Protein AF-A0A9P5ND72-F1 (afdb_monomer_lite)

Sequence (331 aa):
MEAIVGDSEEEEEDDGMFEGDVDEDEELWEFQRNCVHLRVDTTSDGADDRWGAFLGRARRMGQREPVNAAIPDECIWEVGCKPGRETLVASRMFLDQQQKVPVMAYPSMPGRIFVQAPTRDVVSHLAESMDDLNSNVILPVPIENLHRIISAPAPDIKPQSWARVRSNVSGCRRYRGDVGLITEHLGELVLLLVPRLPVEFEAGRLIRPPQILVSPTKVQAIRGRTRLSVNNDGSFVYRQRLYSARGFLILKPSHADIVLGDNVLPSQTEFACFVESGLLDAATNASTRASLSRNNLVVGDRVKITGGDFRDLLGHIADILDDEYVMRFLP

Radius of gyration: 27.32 Å; chains: 1; bounding box: 65×57×104 Å

Foldseek 3Di:
DDDDDDDDDDDDDDDDDDDDDDPPVVVVVVVVPDDDPPDDDDDDDDDDPPVVVVVVVVVVVVPPPPPPPPPPQKFKKKWFFAQLCQVVLQVVLVPPPVNPWHKADALQDTRIIIIIHNDLVSVLVSQVVDPGIDSVRIGTDDPVCVCCRVPVDRQDQDAQFKKAWDDPPPPCVLRHRAIFGFHDDPNATKTWGQDFDDDPDDDPDPDNGDRHADAPVVVVVPDDPWDWDADPQCWIATPNFIAHNRRTTIGHDDSSTIHGDPPRAHDPVRLVSCVVVVSHDPVSNVSNVVVNVVPPADFFDWDAACDDPRHGFIFGFNDADPNDTDTDTDD

Organism: Gymnopilus junonius (NCBI:txid109634)

InterPro domains:
  IPR005100 NGN domain [PF03439] (76-148)
  IPR036735 NusG, N-terminal domain superfamily [G3DSA:3.30.70.940] (61-150)
  IPR039659 Transcription elongation factor SPT5 [PTHR11125] (33-323)

Structure (mmCIF, N/CA/C/O backbone):
data_AF-A0A9P5ND72-F1
#
_entry.id   AF-A0A9P5ND72-F1
#
loop_
_atom_site.group_PDB
_atom_site.id
_atom_site.type_symbol
_atom_site.label_atom_id
_atom_site.label_alt_id
_atom_site.label_comp_id
_atom_site.label_asym_id
_atom_site.label_entity_id
_atom_site.label_seq_id
_atom_site.pdbx_PDB_ins_code
_atom_site.Cartn_x
_atom_site.Cartn_y
_atom_site.Cartn_z
_atom_site.occupancy
_atom_site.B_iso_or_equiv
_atom_site.auth_seq_id
_atom_site.auth_comp_id
_atom_site.auth_asym_id
_atom_site.auth_atom_id
_atom_site.pdbx_PDB_model_num
ATOM 1 N N . MET A 1 1 ? -44.907 16.178 -60.301 1.00 40.47 1 MET A N 1
ATOM 2 C CA . MET A 1 1 ? -44.042 14.987 -60.205 1.00 40.47 1 MET A CA 1
ATOM 3 C C . MET A 1 1 ? -43.121 15.252 -59.035 1.00 40.47 1 MET A C 1
ATOM 5 O O . MET A 1 1 ? -42.189 16.025 -59.182 1.00 40.47 1 MET A O 1
ATOM 9 N N . GLU A 1 2 ? -43.655 15.110 -57.829 1.00 37.34 2 GLU A N 1
ATOM 10 C CA . GLU A 1 2 ? -43.743 13.860 -57.048 1.00 37.34 2 GLU A CA 1
ATOM 11 C C . GLU A 1 2 ? -42.389 13.463 -56.456 1.00 37.34 2 GLU A C 1
ATOM 13 O O . GLU A 1 2 ? -41.379 13.385 -57.148 1.00 37.34 2 GLU A O 1
ATOM 18 N N . ALA A 1 3 ? -42.433 13.328 -55.133 1.00 42.28 3 ALA A N 1
ATOM 19 C CA . ALA A 1 3 ? -41.351 13.110 -54.194 1.00 42.28 3 ALA A CA 1
ATOM 20 C C . ALA A 1 3 ? -40.727 11.716 -54.319 1.00 42.28 3 ALA A C 1
ATOM 22 O O . ALA A 1 3 ? -41.366 10.820 -54.853 1.00 42.28 3 ALA A O 1
ATOM 23 N N . ILE A 1 4 ? -39.551 11.532 -53.711 1.00 46.47 4 ILE A N 1
ATOM 24 C CA . ILE A 1 4 ? -39.251 10.383 -52.843 1.00 46.47 4 ILE A CA 1
ATOM 25 C C . ILE A 1 4 ? -38.298 10.880 -51.747 1.00 46.47 4 ILE A C 1
ATOM 27 O O . ILE A 1 4 ? -37.249 11.464 -52.017 1.00 46.47 4 ILE A O 1
ATOM 31 N N . VAL A 1 5 ? -38.754 10.685 -50.514 1.00 44.94 5 VAL A N 1
ATOM 32 C CA . VAL A 1 5 ? -38.065 10.863 -49.237 1.00 44.94 5 VAL A CA 1
ATOM 33 C C . VAL A 1 5 ? -37.301 9.566 -48.968 1.00 44.94 5 VAL A C 1
ATOM 35 O O . VAL A 1 5 ? -37.861 8.490 -49.159 1.00 44.94 5 VAL A O 1
ATOM 38 N N . GLY A 1 6 ? -36.027 9.661 -48.590 1.00 46.00 6 GLY A N 1
ATOM 39 C CA . GLY A 1 6 ? -35.233 8.512 -48.155 1.00 46.00 6 GLY A CA 1
ATOM 40 C C . GLY A 1 6 ? -35.206 8.450 -46.636 1.00 46.00 6 GLY A C 1
ATOM 41 O O . GLY A 1 6 ? -34.401 9.151 -46.028 1.00 46.00 6 GLY A O 1
ATOM 42 N N . ASP A 1 7 ? -36.107 7.644 -46.075 1.00 48.81 7 ASP A N 1
ATOM 43 C CA . ASP A 1 7 ? -36.040 7.108 -44.714 1.00 48.81 7 ASP A CA 1
ATOM 44 C C . ASP A 1 7 ? -34.777 6.252 -44.561 1.00 48.81 7 ASP A C 1
ATOM 46 O O . ASP A 1 7 ? -34.476 5.414 -45.414 1.00 48.81 7 ASP A O 1
ATOM 50 N N . SER A 1 8 ? -34.060 6.430 -43.457 1.00 53.34 8 SER A N 1
ATOM 51 C CA . SER A 1 8 ? -33.120 5.427 -42.959 1.00 53.34 8 SER A CA 1
ATOM 52 C C . SER A 1 8 ? -33.281 5.335 -41.447 1.00 53.34 8 SER A C 1
ATOM 54 O O . SER A 1 8 ? -32.691 6.106 -40.693 1.00 53.34 8 SER A O 1
ATOM 56 N N . GLU A 1 9 ? -34.204 4.435 -41.129 1.00 55.75 9 GLU A N 1
ATOM 57 C CA . GLU A 1 9 ? -34.531 3.688 -39.916 1.00 55.75 9 GLU A CA 1
ATOM 58 C C . GLU A 1 9 ? -33.562 3.822 -38.727 1.00 55.75 9 GLU A C 1
ATOM 60 O O . GLU A 1 9 ? -32.369 3.524 -38.800 1.00 55.75 9 GLU A O 1
ATOM 65 N N . GLU A 1 10 ? -34.153 4.264 -37.615 1.00 48.91 10 GLU A N 1
ATOM 66 C CA . GLU A 1 10 ? -33.676 4.130 -36.243 1.00 48.91 10 GLU A CA 1
ATOM 67 C C . GLU A 1 10 ? -33.772 2.652 -35.828 1.00 48.91 10 GLU A C 1
ATOM 69 O O . GLU A 1 10 ? -34.861 2.081 -35.806 1.00 48.91 10 GLU A O 1
ATOM 74 N N . GLU A 1 11 ? -32.641 2.027 -35.494 1.00 52.31 11 GLU A N 1
ATOM 75 C CA . GLU A 1 11 ? -32.618 0.732 -34.807 1.00 52.31 11 GLU A CA 1
ATOM 76 C C . GLU A 1 11 ? -32.555 0.983 -33.293 1.00 52.31 11 GLU A C 1
ATOM 78 O O . GLU A 1 11 ? -31.501 1.285 -32.727 1.00 52.31 11 GLU A O 1
ATOM 83 N N . GLU A 1 12 ? -33.719 0.902 -32.647 1.00 45.84 12 GLU A N 1
ATOM 84 C CA . GLU A 1 12 ? -33.852 0.675 -31.209 1.00 45.84 12 GLU A CA 1
ATOM 85 C C . GLU A 1 12 ? -33.520 -0.801 -30.923 1.00 45.84 12 GLU A C 1
ATOM 87 O O . GLU A 1 12 ? -34.282 -1.694 -31.294 1.00 45.84 12 GLU A O 1
ATOM 92 N N . GLU A 1 13 ? -32.385 -1.074 -30.271 1.00 46.06 13 GLU A N 1
ATOM 93 C CA . GLU A 1 13 ? -32.132 -2.382 -29.653 1.00 46.06 13 GLU A CA 1
ATOM 94 C C . GLU A 1 13 ? -32.510 -2.338 -28.169 1.00 46.06 13 GLU A C 1
ATOM 96 O O . GLU A 1 13 ? -31.827 -1.757 -27.322 1.00 46.06 13 GLU A O 1
ATOM 101 N N . ASP A 1 14 ? -33.658 -2.962 -27.943 1.00 40.31 14 ASP A N 1
ATOM 102 C CA . ASP A 1 14 ? -34.389 -3.241 -26.718 1.00 40.31 14 ASP A CA 1
ATOM 103 C C . ASP A 1 14 ? -33.752 -4.394 -25.909 1.00 40.31 14 ASP A C 1
ATOM 105 O O . ASP A 1 14 ? -33.398 -5.447 -26.441 1.00 40.31 14 ASP A O 1
ATOM 109 N N . ASP A 1 15 ? -33.616 -4.157 -24.606 1.00 42.78 15 ASP A N 1
ATOM 110 C CA . ASP A 1 15 ? -33.777 -5.070 -23.472 1.00 42.78 15 ASP A CA 1
ATOM 111 C C . ASP A 1 15 ? -33.173 -6.489 -23.499 1.00 42.78 15 ASP A C 1
ATOM 113 O O . ASP A 1 15 ? -33.819 -7.502 -23.771 1.00 42.78 15 ASP A O 1
ATOM 117 N N . GLY A 1 16 ? -31.952 -6.585 -22.961 1.00 38.09 16 GLY A N 1
ATOM 118 C CA . GLY A 1 16 ? -31.461 -7.785 -22.285 1.00 38.09 16 GLY A CA 1
ATOM 119 C C . GLY A 1 16 ? -31.477 -7.596 -20.769 1.00 38.09 16 GLY A C 1
ATOM 120 O O . GLY A 1 16 ? -30.486 -7.132 -20.204 1.00 38.09 16 GLY A O 1
ATOM 121 N N . MET A 1 17 ? -32.583 -7.963 -20.111 1.00 45.28 17 MET A N 1
ATOM 122 C CA . MET A 1 17 ? -32.648 -8.132 -18.655 1.00 45.28 17 MET A CA 1
ATOM 123 C C . MET A 1 17 ? -31.498 -9.035 -18.188 1.00 45.28 17 MET A C 1
ATOM 125 O O . MET A 1 17 ? -31.496 -10.234 -18.464 1.00 45.28 17 MET A O 1
ATOM 129 N N . PHE A 1 18 ? -30.522 -8.469 -17.478 1.00 36.06 18 PHE A N 1
ATOM 130 C CA . PHE A 1 18 ? -29.538 -9.267 -16.758 1.00 36.06 18 PHE A CA 1
ATOM 131 C C . PHE A 1 18 ? -30.168 -9.662 -15.424 1.00 36.06 18 PHE A C 1
ATOM 133 O O . PHE A 1 18 ? -30.377 -8.823 -14.544 1.00 36.06 18 PHE A O 1
ATOM 140 N N . GLU A 1 19 ? -30.556 -10.931 -15.339 1.00 41.56 19 GLU A N 1
ATOM 141 C CA . GLU A 1 19 ? -31.002 -11.581 -14.113 1.00 41.56 19 GLU A CA 1
ATOM 142 C C . GLU A 1 19 ? -29.962 -11.363 -13.010 1.00 41.56 19 GLU A C 1
ATOM 144 O O . GLU A 1 19 ? -28.756 -11.408 -13.253 1.00 41.56 19 GLU A O 1
ATOM 149 N N . GLY A 1 20 ? -30.459 -11.048 -11.814 1.00 38.50 20 GLY A N 1
ATOM 150 C CA . GLY A 1 20 ? -29.647 -10.676 -10.669 1.00 38.50 20 GLY A CA 1
ATOM 151 C C . GLY A 1 20 ? -28.637 -11.758 -10.315 1.00 38.50 20 GLY A C 1
ATOM 152 O O . GLY A 1 20 ? -29.011 -12.893 -10.016 1.00 38.50 20 GLY A O 1
ATOM 153 N N . ASP A 1 21 ? -27.367 -11.363 -10.296 1.00 38.94 21 ASP A N 1
ATOM 154 C CA . ASP A 1 21 ? -26.348 -12.073 -9.542 1.00 38.94 21 ASP A CA 1
ATOM 155 C C . ASP A 1 21 ? -26.797 -12.064 -8.076 1.00 38.94 21 ASP A C 1
ATOM 157 O O . ASP A 1 21 ? -26.849 -11.026 -7.416 1.00 38.94 21 ASP A O 1
ATOM 161 N N . VAL A 1 22 ? -27.220 -13.235 -7.614 1.00 42.78 22 VAL A N 1
ATOM 162 C CA . VAL A 1 22 ? -27.463 -13.533 -6.209 1.00 42.78 22 VAL A CA 1
ATOM 163 C C . VAL A 1 22 ? -26.131 -13.337 -5.492 1.00 42.78 22 VAL A C 1
ATOM 165 O O . VAL A 1 22 ? -25.153 -14.014 -5.806 1.00 42.78 22 VAL A O 1
ATOM 168 N N . ASP A 1 23 ? -26.086 -12.380 -4.568 1.00 39.44 23 ASP A N 1
ATOM 169 C CA . ASP A 1 23 ? -24.925 -12.112 -3.729 1.00 39.44 23 ASP A CA 1
ATOM 170 C C . ASP A 1 23 ? -24.579 -13.376 -2.914 1.00 39.44 23 ASP A C 1
ATOM 172 O O . ASP A 1 23 ? -25.164 -13.646 -1.866 1.00 39.44 23 ASP A O 1
ATOM 176 N N . GLU A 1 24 ? -23.580 -14.145 -3.362 1.00 44.50 24 GLU A N 1
ATOM 177 C CA . GLU A 1 24 ? -22.986 -15.269 -2.608 1.00 44.50 24 GLU A CA 1
ATOM 178 C C . GLU A 1 24 ? -22.364 -14.818 -1.260 1.00 44.50 24 GLU A C 1
ATOM 180 O O . GLU A 1 24 ? -21.966 -15.639 -0.434 1.00 44.50 24 GLU A O 1
ATOM 185 N N . ASP A 1 25 ? -22.330 -13.507 -0.995 1.00 43.75 25 ASP A N 1
ATOM 186 C CA . ASP A 1 25 ? -21.922 -12.911 0.278 1.00 43.75 25 ASP A CA 1
ATOM 187 C C . ASP A 1 25 ? -23.008 -13.013 1.375 1.00 43.75 25 ASP A C 1
ATOM 189 O O . ASP A 1 25 ? -22.709 -12.760 2.547 1.00 43.75 25 ASP A O 1
ATOM 193 N N . GLU A 1 26 ? -24.252 -13.397 1.050 1.00 40.81 26 GLU A N 1
ATOM 194 C CA . GLU A 1 26 ? -25.332 -13.547 2.041 1.00 40.81 26 GLU A CA 1
ATOM 195 C C . GLU A 1 26 ? -25.266 -14.893 2.801 1.00 40.81 26 GLU A C 1
ATOM 197 O O . GLU A 1 26 ? -25.606 -14.957 3.987 1.00 40.81 26 GLU A O 1
ATOM 202 N N . GLU A 1 27 ? -24.704 -15.951 2.199 1.00 40.94 27 GLU A N 1
ATOM 203 C CA . GLU A 1 27 ? -24.588 -17.281 2.832 1.00 40.94 27 GLU A CA 1
ATOM 204 C C . GLU A 1 27 ? -23.502 -17.360 3.927 1.00 40.94 27 GLU A C 1
ATOM 206 O O . GLU A 1 27 ? -23.557 -18.217 4.815 1.00 40.94 27 GLU A O 1
ATOM 211 N N . LEU A 1 28 ? -22.540 -16.430 3.948 1.00 40.53 28 LEU A N 1
ATOM 212 C CA . LEU A 1 28 ? -21.508 -16.356 4.996 1.00 40.53 28 LEU A CA 1
ATOM 213 C C . LEU A 1 28 ? -22.046 -15.861 6.352 1.00 40.53 28 LEU A C 1
ATOM 215 O O . LEU A 1 28 ? -21.403 -16.081 7.384 1.00 40.53 28 LEU A O 1
ATOM 219 N N . TRP A 1 29 ? -23.231 -15.243 6.382 1.00 39.22 29 TRP A N 1
ATOM 220 C CA . TRP A 1 29 ? -23.843 -14.719 7.609 1.00 39.22 29 TRP A CA 1
ATOM 221 C C . TRP A 1 29 ? -24.715 -15.742 8.350 1.00 39.22 29 TRP A C 1
ATOM 223 O O . TRP A 1 29 ? -24.937 -15.597 9.554 1.00 39.22 29 TRP A O 1
ATOM 233 N N . GLU A 1 30 ? -25.172 -16.817 7.699 1.00 36.38 30 GLU A N 1
ATOM 234 C CA . GLU A 1 30 ? -25.996 -17.836 8.370 1.00 36.38 30 GLU A CA 1
ATOM 235 C C . GLU A 1 30 ? -25.170 -18.829 9.203 1.00 36.38 30 GLU A C 1
ATOM 237 O O . GLU A 1 30 ? -25.647 -19.338 10.225 1.00 36.38 30 GLU A O 1
ATOM 242 N N . PHE A 1 31 ? -23.888 -19.024 8.875 1.00 35.62 31 PHE A N 1
ATOM 243 C CA . PHE A 1 31 ? -22.989 -19.888 9.654 1.00 35.62 31 PHE A CA 1
ATOM 244 C C . PHE A 1 31 ? -22.603 -19.292 11.028 1.00 35.62 31 PHE A C 1
ATOM 246 O O . PHE A 1 31 ? -22.082 -19.999 11.892 1.00 35.62 31 PHE A O 1
ATOM 253 N N . GLN A 1 32 ? -22.914 -18.011 11.279 1.00 40.91 32 GLN A N 1
ATOM 254 C CA . GLN A 1 32 ? -22.678 -17.320 12.556 1.00 40.91 32 GLN A CA 1
ATOM 255 C C . GLN A 1 32 ? -23.647 -17.713 13.686 1.00 40.91 32 GLN A C 1
ATOM 257 O O . GLN A 1 32 ? -23.390 -17.375 14.842 1.00 40.91 32 GLN A O 1
ATOM 262 N N . ARG A 1 33 ? -24.752 -18.425 13.417 1.00 37.12 33 ARG A N 1
ATOM 263 C CA . ARG A 1 33 ? -25.777 -18.685 14.450 1.00 37.12 33 ARG A CA 1
ATOM 264 C C . ARG A 1 33 ? -25.543 -19.920 15.321 1.00 37.12 33 ARG A C 1
ATOM 266 O O . ARG A 1 33 ? -26.181 -20.025 16.363 1.00 37.12 33 ARG A O 1
ATOM 273 N N . ASN A 1 34 ? -24.618 -20.814 14.966 1.00 33.22 34 ASN A N 1
ATOM 274 C CA . ASN A 1 34 ? -24.500 -22.124 15.620 1.00 33.22 34 ASN A CA 1
ATOM 275 C C . ASN A 1 34 ? -23.072 -22.487 16.061 1.00 33.22 34 ASN A C 1
ATOM 277 O O . ASN A 1 34 ? -22.607 -23.581 15.761 1.00 33.22 34 ASN A O 1
ATOM 281 N N . CYS A 1 35 ? -22.388 -21.631 16.832 1.00 29.61 35 CYS A N 1
ATOM 282 C CA . CYS A 1 35 ? -21.174 -22.050 17.547 1.00 29.61 35 CYS A CA 1
ATOM 283 C C . CYS A 1 35 ? -21.111 -21.575 19.012 1.00 29.61 35 CYS A C 1
ATOM 285 O O . CYS A 1 35 ? -20.612 -20.507 19.344 1.00 29.61 35 CYS A O 1
ATOM 287 N N . VAL A 1 36 ? -21.542 -22.504 19.871 1.00 30.20 36 VAL A N 1
ATOM 288 C CA . VAL A 1 36 ? -20.997 -22.834 21.199 1.00 30.20 36 VAL A CA 1
ATOM 289 C C . VAL A 1 36 ? -21.320 -21.901 22.379 1.00 30.20 36 VAL A C 1
ATOM 291 O O . VAL A 1 36 ? -20.520 -21.092 22.845 1.00 30.20 36 VAL A O 1
ATOM 294 N N . HIS A 1 37 ? -22.454 -22.205 23.019 1.00 30.05 37 HIS A N 1
ATOM 295 C CA . HIS A 1 37 ? -22.554 -22.197 24.479 1.00 30.05 37 HIS A CA 1
ATOM 296 C C . HIS A 1 37 ? -21.507 -23.151 25.076 1.00 30.05 37 HIS A C 1
ATOM 298 O O . HIS A 1 37 ? -21.712 -24.364 25.130 1.00 30.05 37 HIS A O 1
ATOM 304 N N . LEU A 1 38 ? -20.394 -22.609 25.565 1.00 29.61 38 LEU A N 1
ATOM 305 C CA . LEU A 1 38 ? -19.440 -23.359 26.380 1.00 29.61 38 LEU A CA 1
ATOM 306 C C . LEU A 1 38 ? -19.999 -23.476 27.806 1.00 29.61 38 LEU A C 1
ATOM 308 O O . LEU A 1 38 ? -19.753 -22.636 28.672 1.00 29.61 38 LEU A O 1
ATOM 312 N N . ARG A 1 39 ? -20.792 -24.526 28.050 1.00 32.59 39 ARG A N 1
ATOM 313 C CA . ARG A 1 39 ? -21.023 -25.032 29.407 1.00 32.59 39 ARG A CA 1
ATOM 314 C C . ARG A 1 39 ? -19.768 -25.781 29.840 1.00 32.59 39 ARG A C 1
ATOM 316 O O . ARG A 1 39 ? -19.417 -26.805 29.267 1.00 32.59 39 ARG A O 1
ATOM 323 N N . VAL A 1 40 ? -19.082 -25.232 30.836 1.00 33.69 40 VAL A N 1
ATOM 324 C CA . VAL A 1 40 ? -17.969 -25.900 31.510 1.00 33.69 40 VAL A CA 1
ATOM 325 C C . VAL A 1 40 ? -18.565 -26.850 32.544 1.00 33.69 40 VAL A C 1
ATOM 327 O O . VAL A 1 40 ? -18.914 -26.421 33.643 1.00 33.69 40 VAL A O 1
ATOM 330 N N . ASP A 1 41 ? -18.689 -28.126 32.188 1.00 35.56 41 ASP A N 1
ATOM 331 C CA . ASP A 1 41 ? -18.942 -29.189 33.159 1.00 35.56 41 ASP A CA 1
ATOM 332 C C . ASP A 1 41 ? -17.618 -29.564 33.834 1.00 35.56 41 ASP A C 1
ATOM 334 O O . ASP A 1 41 ? -16.686 -30.082 33.220 1.00 35.56 41 ASP A O 1
ATOM 338 N N . THR A 1 42 ? -17.515 -29.252 35.124 1.00 40.47 42 THR A N 1
ATOM 339 C CA . THR A 1 42 ? -16.388 -29.642 35.969 1.00 40.47 42 THR A CA 1
ATOM 340 C C . THR A 1 42 ? -16.614 -31.046 36.515 1.00 40.47 42 THR A C 1
ATOM 342 O O . THR A 1 42 ? -17.273 -31.210 37.541 1.00 40.47 42 THR A O 1
ATOM 345 N N . THR A 1 43 ? -16.028 -32.058 35.881 1.00 37.75 43 THR A N 1
ATOM 346 C CA . THR A 1 43 ? -15.741 -33.330 36.554 1.00 37.75 43 THR A CA 1
ATOM 347 C C . THR A 1 43 ? -14.348 -33.242 37.158 1.00 37.75 43 THR A C 1
ATOM 349 O O . THR A 1 43 ? -13.340 -33.234 36.454 1.00 37.75 43 THR A O 1
ATOM 352 N N . SER A 1 44 ? -14.311 -33.091 38.478 1.00 49.66 44 SER A N 1
ATOM 353 C CA . SER A 1 44 ? -13.103 -33.152 39.287 1.00 49.66 44 SER A CA 1
ATOM 354 C C . SER A 1 44 ? -12.574 -34.581 39.331 1.00 49.66 44 SER A C 1
ATOM 356 O O . SER A 1 44 ? -13.286 -35.458 39.809 1.00 49.66 44 SER A O 1
ATOM 358 N N . ASP A 1 45 ? -11.317 -34.779 38.951 1.00 41.47 45 ASP A N 1
ATOM 359 C CA . ASP A 1 45 ? -10.502 -35.828 39.553 1.00 41.47 45 ASP A CA 1
ATOM 360 C C . ASP A 1 45 ? -9.099 -35.283 39.815 1.00 41.47 45 ASP A C 1
ATOM 362 O O . ASP A 1 45 ? -8.514 -34.560 39.007 1.00 41.47 45 ASP A O 1
ATOM 366 N N . GLY A 1 46 ? -8.646 -35.510 41.043 1.00 54.62 46 GLY A N 1
ATOM 367 C CA . GLY A 1 46 ? -7.601 -34.736 41.689 1.00 54.62 46 GLY A CA 1
ATOM 368 C C . GLY A 1 46 ? -6.210 -34.915 41.091 1.00 54.62 46 GLY A C 1
ATOM 369 O O . GLY A 1 46 ? -5.708 -36.027 40.987 1.00 54.62 46 GLY A O 1
ATOM 370 N N . ALA A 1 47 ? -5.551 -33.791 40.816 1.00 48.88 47 ALA A N 1
ATOM 371 C CA . ALA A 1 47 ? -4.143 -33.549 41.124 1.00 48.88 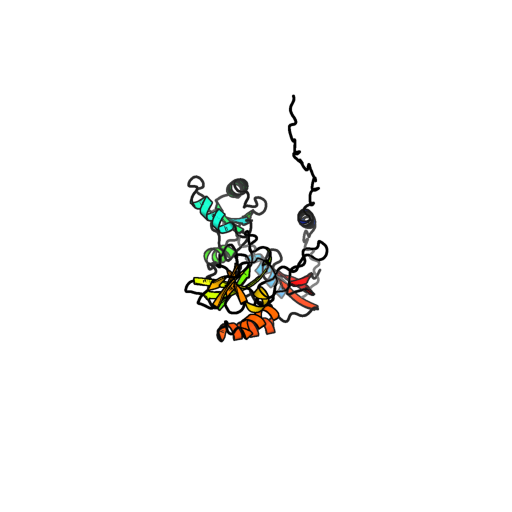47 ALA A CA 1
ATOM 372 C C . ALA A 1 47 ? -3.804 -32.071 40.851 1.00 48.88 47 ALA A C 1
ATOM 374 O O . ALA A 1 47 ? -4.285 -31.478 39.891 1.00 48.88 47 ALA A O 1
ATOM 375 N N . ASP A 1 48 ? -2.945 -31.515 41.705 1.00 51.84 48 ASP A N 1
ATOM 376 C CA . ASP A 1 48 ? -2.393 -30.155 41.721 1.00 51.84 48 ASP A CA 1
ATOM 377 C C . ASP A 1 48 ? -3.289 -28.990 42.195 1.00 51.84 48 ASP A C 1
ATOM 379 O O . ASP A 1 48 ? -3.859 -28.214 41.422 1.00 51.84 48 ASP A O 1
ATOM 383 N N . ASP A 1 49 ? -3.191 -28.711 43.503 1.00 61.44 49 ASP A N 1
ATOM 384 C CA . ASP A 1 49 ? -3.522 -27.431 44.164 1.00 61.44 49 ASP A CA 1
ATOM 385 C C . ASP A 1 49 ? -2.920 -26.187 43.474 1.00 61.44 49 ASP A C 1
ATOM 387 O O . ASP A 1 49 ? -3.333 -25.048 43.711 1.00 61.44 49 ASP A O 1
ATOM 391 N N . ARG A 1 50 ? -1.956 -26.375 42.568 1.00 57.56 50 ARG A N 1
ATOM 392 C CA . ARG A 1 50 ? -1.365 -25.317 41.746 1.00 57.56 50 ARG A CA 1
ATOM 393 C C . ARG A 1 50 ? -2.357 -24.752 40.727 1.00 57.56 50 ARG A C 1
ATOM 395 O O . ARG A 1 50 ? -2.369 -23.537 40.510 1.00 57.56 50 ARG A O 1
ATOM 402 N N . TRP A 1 51 ? -3.217 -25.602 40.163 1.00 56.84 51 TRP A N 1
ATOM 403 C CA . TRP A 1 51 ? -4.297 -25.189 39.266 1.00 56.84 51 TRP A CA 1
ATOM 404 C C . TRP A 1 51 ? -5.433 -24.514 40.027 1.00 56.84 51 TRP A C 1
ATOM 406 O O . TRP A 1 51 ? -5.920 -23.475 39.584 1.00 56.84 51 TRP A O 1
ATOM 416 N N . GLY A 1 52 ? -5.770 -25.004 41.223 1.00 64.69 52 GLY A N 1
ATOM 417 C CA . GLY A 1 52 ? -6.700 -24.326 42.132 1.00 64.69 52 GLY A CA 1
ATOM 418 C C . GLY A 1 52 ? -6.218 -22.922 42.518 1.00 64.69 52 GLY A C 1
ATOM 419 O O . GLY A 1 52 ? -6.983 -21.959 42.467 1.00 64.69 52 GLY A O 1
ATOM 420 N N . ALA A 1 53 ? -4.923 -22.760 42.806 1.00 69.31 53 ALA A N 1
ATOM 421 C CA . ALA A 1 53 ? -4.321 -21.460 43.104 1.00 69.31 53 ALA A CA 1
ATOM 422 C C . ALA A 1 53 ? -4.227 -20.535 41.875 1.00 69.31 53 ALA A C 1
ATOM 424 O O . ALA A 1 53 ? -4.356 -19.313 42.004 1.00 69.31 53 ALA A O 1
ATOM 425 N N . PHE A 1 54 ? -4.004 -21.088 40.679 1.00 64.94 54 PHE A N 1
ATOM 426 C CA . PHE A 1 54 ? -4.026 -20.340 39.419 1.00 64.94 54 PHE A CA 1
ATOM 427 C C . PHE A 1 54 ? -5.440 -19.852 39.080 1.00 64.94 54 PHE A C 1
ATOM 429 O O . PHE A 1 54 ? -5.636 -18.652 38.896 1.00 64.94 54 PHE A O 1
ATOM 436 N N . LEU A 1 55 ? -6.440 -20.737 39.118 1.00 63.81 55 LEU A N 1
ATOM 437 C CA . LEU A 1 55 ? -7.851 -20.395 38.916 1.00 63.81 55 LEU A CA 1
ATOM 438 C C . LEU A 1 55 ? -8.373 -19.463 40.016 1.00 63.81 55 LEU A C 1
ATOM 440 O O . LEU A 1 55 ? -9.151 -18.559 39.737 1.00 63.81 55 LEU A O 1
ATOM 444 N N . GLY A 1 56 ? -7.893 -19.605 41.252 1.00 68.00 56 GLY A N 1
ATOM 445 C CA . GLY A 1 56 ? -8.194 -18.694 42.356 1.00 68.00 56 GLY A CA 1
ATOM 446 C C . GLY A 1 56 ? -7.559 -17.306 42.203 1.00 68.00 56 GLY A C 1
ATOM 447 O O . GLY A 1 56 ? -8.111 -16.323 42.697 1.00 68.00 56 GLY A O 1
ATOM 448 N N . ARG A 1 57 ? -6.416 -17.185 41.513 1.00 65.19 57 ARG A N 1
ATOM 449 C CA . ARG A 1 57 ? -5.852 -15.886 41.100 1.00 65.19 57 ARG A CA 1
ATOM 450 C C . ARG A 1 57 ? -6.614 -15.296 39.919 1.00 65.19 57 ARG A C 1
ATOM 452 O O . ARG A 1 57 ? -6.929 -14.114 39.959 1.00 65.19 57 ARG A O 1
ATOM 459 N N . ALA A 1 58 ? -6.970 -16.110 38.927 1.00 51.62 58 ALA A N 1
ATOM 460 C CA . ALA A 1 58 ? -7.775 -15.684 37.785 1.00 51.62 58 ALA A CA 1
ATOM 461 C C . ALA A 1 58 ? -9.178 -15.219 38.217 1.00 51.62 58 ALA A C 1
ATOM 463 O O . ALA A 1 58 ? -9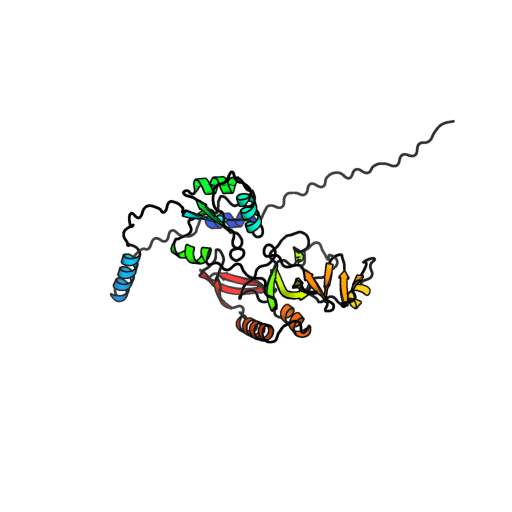.627 -14.162 37.789 1.00 51.62 58 ALA A O 1
ATOM 464 N N . ARG A 1 59 ? -9.829 -15.928 39.151 1.00 58.22 59 ARG A N 1
ATOM 465 C CA . ARG A 1 59 ? -11.102 -15.503 39.756 1.00 58.22 59 ARG A CA 1
ATOM 466 C C . ARG A 1 59 ? -10.961 -14.223 40.565 1.00 58.22 59 ARG A C 1
ATOM 468 O O . ARG A 1 59 ? -11.815 -13.371 40.432 1.00 58.22 59 ARG A O 1
ATOM 475 N N . ARG A 1 60 ? -9.885 -14.033 41.337 1.00 55.16 60 ARG A N 1
ATOM 476 C CA . ARG A 1 60 ? -9.643 -12.761 42.051 1.00 55.16 60 ARG A CA 1
ATOM 477 C C . ARG A 1 60 ? -9.326 -11.589 41.118 1.00 55.16 60 ARG A C 1
ATOM 479 O O . ARG A 1 60 ? -9.635 -10.455 41.455 1.00 55.16 60 ARG A O 1
ATOM 486 N N . MET A 1 61 ? -8.741 -11.855 39.951 1.00 53.47 61 MET A N 1
ATOM 487 C CA . MET A 1 61 ? -8.529 -10.850 38.901 1.00 53.47 61 MET A CA 1
ATOM 488 C C . MET A 1 61 ? -9.831 -10.527 38.148 1.00 53.47 61 MET A C 1
ATOM 490 O O . MET A 1 61 ? -10.046 -9.372 37.803 1.00 53.47 61 MET A O 1
ATOM 494 N N . GLY A 1 62 ? -10.706 -11.520 37.939 1.00 43.06 62 GLY A N 1
ATOM 495 C CA . GLY A 1 62 ? -12.029 -11.356 37.317 1.00 43.06 62 GLY A CA 1
ATOM 496 C C . GLY A 1 62 ? -13.145 -10.909 38.273 1.00 43.06 62 GLY A C 1
ATOM 497 O O . GLY A 1 62 ? -14.174 -10.429 37.821 1.00 43.06 62 GLY A O 1
ATOM 498 N N . GLN A 1 63 ? -12.935 -11.038 39.585 1.00 41.91 63 GLN A N 1
ATOM 499 C CA . GLN A 1 63 ? -13.772 -10.519 40.672 1.00 41.91 63 GLN A CA 1
ATOM 500 C C . GLN A 1 63 ? -13.077 -9.348 41.374 1.00 41.91 63 GLN A C 1
ATOM 502 O O . GLN A 1 63 ? -13.148 -9.210 42.596 1.00 41.91 63 GLN A O 1
ATOM 507 N N . ARG A 1 64 ? -12.411 -8.466 40.616 1.00 42.16 64 ARG A N 1
ATOM 508 C CA . ARG A 1 64 ? -12.438 -7.072 41.056 1.00 42.16 64 ARG A CA 1
ATOM 509 C C . ARG A 1 64 ? -13.916 -6.727 41.131 1.00 42.16 64 ARG A C 1
ATOM 511 O O . ARG A 1 64 ? -14.608 -6.826 40.120 1.00 42.16 64 ARG A O 1
ATOM 518 N N . GLU A 1 65 ? -14.392 -6.445 42.343 1.00 36.78 65 GLU A N 1
ATOM 519 C CA . GLU A 1 65 ? -15.704 -5.844 42.550 1.00 36.78 65 GLU A CA 1
ATOM 520 C C . GLU A 1 65 ? -15.897 -4.792 41.456 1.00 36.78 65 GLU A C 1
ATOM 522 O O . GLU A 1 65 ? -14.921 -4.089 41.150 1.00 36.78 65 GLU A O 1
ATOM 527 N N . PRO A 1 66 ? -17.083 -4.698 40.826 1.00 39.22 66 PRO A N 1
ATOM 528 C CA . PRO A 1 66 ? -17.366 -3.543 40.006 1.00 39.22 66 PRO A CA 1
ATOM 529 C C . PRO A 1 66 ? -17.159 -2.368 40.947 1.00 39.22 66 PRO A C 1
ATOM 531 O O . PRO A 1 66 ? -17.953 -2.126 41.856 1.00 39.22 66 PRO A O 1
ATOM 534 N N . VAL A 1 67 ? -16.026 -1.683 40.794 1.00 39.19 67 VAL A N 1
ATOM 535 C CA . VAL A 1 67 ? -15.887 -0.359 41.350 1.00 39.19 67 VAL A CA 1
ATOM 536 C C . VAL A 1 67 ? -17.112 0.316 40.769 1.00 39.19 67 VAL A C 1
ATOM 538 O O . VAL A 1 67 ? -17.264 0.359 39.547 1.00 39.19 67 VAL A O 1
ATOM 541 N N . ASN A 1 68 ? -18.017 0.760 41.637 1.00 39.22 68 ASN A N 1
ATOM 542 C CA . ASN A 1 68 ? -18.990 1.795 41.325 1.00 39.22 68 ASN A CA 1
ATOM 543 C C . ASN A 1 68 ? -18.203 3.071 40.967 1.00 39.22 68 ASN A C 1
ATOM 545 O O . ASN A 1 68 ? -18.282 4.094 41.637 1.00 39.22 68 ASN A O 1
ATOM 549 N N . ALA A 1 69 ? -17.353 2.971 39.951 1.00 37.91 69 ALA A N 1
ATOM 550 C CA . ALA A 1 69 ? -16.784 4.047 39.205 1.00 37.91 69 ALA A CA 1
ATOM 551 C C . ALA A 1 69 ? -17.911 4.376 38.251 1.00 37.91 69 ALA A C 1
ATOM 553 O O . ALA A 1 69 ? -18.290 3.549 37.419 1.00 37.91 69 ALA A O 1
ATOM 554 N N . ALA A 1 70 ? -18.506 5.541 38.474 1.00 38.50 70 ALA A N 1
ATOM 555 C CA . ALA A 1 70 ? -19.336 6.204 37.495 1.00 38.50 70 ALA A CA 1
ATOM 556 C C . ALA A 1 70 ? -18.819 5.867 36.092 1.00 38.50 70 ALA A C 1
ATOM 558 O O . ALA A 1 70 ? -17.622 6.018 35.826 1.00 38.50 70 ALA A O 1
ATOM 559 N N . ILE A 1 71 ? -19.709 5.334 35.252 1.00 42.72 71 ILE A N 1
ATOM 560 C CA . ILE A 1 71 ? -19.477 5.200 33.815 1.00 42.72 71 ILE A CA 1
ATOM 561 C C . ILE A 1 71 ? -18.834 6.526 33.392 1.00 42.72 71 ILE A C 1
ATOM 563 O O . ILE A 1 71 ? -19.448 7.563 33.651 1.00 42.72 71 ILE A O 1
ATOM 567 N N . PRO A 1 72 ? -17.593 6.545 32.871 1.00 48.91 72 PRO A N 1
ATOM 568 C CA . PRO A 1 72 ? -17.039 7.782 32.348 1.00 48.91 72 PRO A CA 1
ATOM 569 C C . PRO A 1 72 ? -18.047 8.306 31.329 1.00 48.91 72 PRO A C 1
ATOM 571 O O . PRO A 1 72 ? -18.508 7.516 30.506 1.00 48.91 72 PRO A O 1
ATOM 574 N N . ASP A 1 73 ? -18.403 9.589 31.405 1.00 54.97 73 ASP A N 1
ATOM 575 C CA . ASP A 1 73 ? -19.501 10.209 30.641 1.00 54.97 73 ASP A CA 1
ATOM 576 C C . ASP A 1 73 ? -19.405 10.017 29.106 1.00 54.97 73 ASP A C 1
ATOM 578 O O . ASP A 1 73 ? -20.322 10.370 28.367 1.00 54.97 73 ASP A O 1
ATOM 582 N N . GLU A 1 74 ? -18.320 9.424 28.599 1.00 62.38 74 GLU A N 1
ATOM 583 C CA . GLU A 1 74 ? -18.029 9.231 27.187 1.00 62.38 74 GLU A CA 1
ATOM 584 C C . GLU A 1 74 ? -17.346 7.867 26.946 1.00 62.38 74 GLU A C 1
ATOM 586 O O . GLU A 1 74 ? -16.170 7.664 27.256 1.00 62.38 74 GLU A O 1
ATOM 591 N N . CYS A 1 75 ? -18.088 6.910 26.379 1.00 82.44 75 CYS A N 1
ATOM 592 C CA . CYS A 1 75 ? -17.555 5.622 25.929 1.00 82.44 75 CYS A CA 1
ATOM 593 C C . CYS A 1 75 ? -17.098 5.715 24.466 1.00 82.44 75 CYS A C 1
ATOM 595 O O . CYS A 1 75 ? -17.701 6.423 23.660 1.00 82.44 75 CYS A O 1
ATOM 597 N N . ILE A 1 76 ? -16.044 4.978 24.104 1.00 88.69 76 ILE A N 1
ATOM 598 C CA . ILE A 1 76 ? -15.622 4.850 22.704 1.00 88.69 76 ILE A CA 1
ATOM 599 C C . ILE A 1 76 ? -16.253 3.591 22.118 1.00 88.69 76 ILE A C 1
ATOM 601 O O . ILE A 1 76 ? -16.128 2.500 22.675 1.00 88.69 76 ILE A O 1
ATOM 605 N N . TRP A 1 77 ? -16.916 3.755 20.983 1.00 90.56 77 TRP A N 1
ATOM 606 C CA . TRP A 1 77 ? -17.575 2.700 20.230 1.00 90.56 77 TRP A CA 1
ATOM 607 C C . TRP A 1 77 ? -16.836 2.475 18.919 1.00 90.56 77 TRP A C 1
ATOM 609 O O . TRP A 1 77 ? -16.531 3.419 18.196 1.00 90.56 77 TRP A O 1
ATOM 619 N N . GLU A 1 78 ? -16.547 1.222 18.613 1.00 91.38 78 GLU A N 1
ATOM 620 C CA . GLU A 1 78 ? -16.054 0.778 17.318 1.00 91.38 78 GLU A CA 1
ATOM 621 C C . GLU A 1 78 ? -17.249 0.535 16.397 1.00 91.38 78 GLU A C 1
ATOM 623 O O . GLU A 1 78 ? -18.166 -0.205 16.757 1.00 91.38 78 GLU A O 1
ATOM 628 N N . VAL A 1 79 ? -17.238 1.166 15.223 1.00 91.06 79 VAL A N 1
ATOM 629 C CA . VAL A 1 79 ? -18.280 1.018 14.200 1.00 91.06 79 VAL A CA 1
ATOM 630 C C . VAL A 1 79 ? -17.652 0.504 12.915 1.00 91.06 79 VAL A C 1
ATOM 632 O O . VAL A 1 79 ? -16.660 1.066 12.439 1.00 91.06 79 VAL A O 1
ATOM 635 N N . GLY A 1 80 ? -18.237 -0.543 12.338 1.00 85.56 80 GLY A N 1
ATOM 636 C CA . GLY A 1 80 ? -17.831 -1.056 11.033 1.00 85.56 80 GLY A CA 1
ATOM 637 C C . GLY A 1 80 ? -18.017 -0.000 9.941 1.00 85.56 80 GLY A C 1
ATOM 638 O O . GLY A 1 80 ? -19.059 0.648 9.862 1.00 85.56 80 GLY A O 1
ATOM 639 N N . CYS A 1 81 ? -17.010 0.177 9.093 1.00 85.06 81 CYS A N 1
ATOM 640 C CA . CYS A 1 81 ? -17.015 1.143 7.997 1.00 85.06 81 CYS A CA 1
ATOM 641 C C . CYS A 1 81 ? -16.506 0.484 6.716 1.00 85.06 81 CYS A C 1
ATOM 643 O O . CYS A 1 81 ? -15.628 -0.381 6.758 1.00 85.06 81 CYS A O 1
ATOM 645 N N . LYS A 1 82 ? -17.023 0.902 5.558 1.00 77.44 82 LYS A N 1
ATOM 646 C CA . LYS A 1 82 ? -16.515 0.439 4.263 1.00 77.44 82 LYS A CA 1
ATOM 647 C C . LYS A 1 82 ? -15.015 0.761 4.145 1.00 77.44 82 LYS A C 1
ATOM 649 O O . LYS A 1 82 ? -14.636 1.935 4.228 1.00 77.44 82 LYS A O 1
ATOM 654 N N . PRO A 1 83 ? -14.147 -0.245 3.916 1.00 68.44 83 PRO A N 1
ATOM 655 C CA . PRO A 1 83 ? -12.713 -0.013 3.807 1.00 68.44 83 PRO A CA 1
ATOM 656 C C . PRO A 1 83 ? -12.378 1.020 2.722 1.00 68.44 83 PRO A C 1
ATOM 658 O O . PRO A 1 83 ? -12.837 0.901 1.588 1.00 68.44 83 PRO A O 1
ATOM 661 N N . GLY A 1 84 ? -11.565 2.025 3.047 1.00 62.09 84 GLY A N 1
ATOM 662 C CA . GLY A 1 84 ? -11.189 3.113 2.133 1.00 62.09 84 GLY A CA 1
ATOM 663 C C . GLY A 1 84 ? -12.009 4.389 2.296 1.00 62.09 84 GLY A C 1
ATOM 664 O O . GLY A 1 84 ? -11.613 5.427 1.767 1.00 62.09 84 GLY A O 1
ATOM 665 N N . ARG A 1 85 ? -13.127 4.338 3.027 1.00 75.44 85 ARG A N 1
ATOM 666 C CA . ARG A 1 85 ? -14.018 5.486 3.248 1.00 75.44 85 ARG A CA 1
ATOM 667 C C . ARG A 1 85 ? -13.969 6.033 4.672 1.00 75.44 85 ARG A C 1
ATOM 669 O O . ARG A 1 85 ? -14.633 7.021 4.964 1.00 75.44 85 ARG A O 1
ATOM 676 N N . GLU A 1 86 ? -13.132 5.470 5.538 1.00 81.62 86 GLU A N 1
ATOM 677 C CA . GLU A 1 86 ? -13.070 5.799 6.965 1.00 81.62 86 GLU A CA 1
ATOM 678 C C . GLU A 1 86 ? -12.702 7.274 7.189 1.00 81.62 86 GLU A C 1
ATOM 680 O O . GLU A 1 86 ? -13.367 7.989 7.937 1.00 81.62 86 GLU A O 1
ATOM 685 N N . THR A 1 87 ? -11.679 7.764 6.480 1.00 79.38 87 THR A N 1
ATOM 686 C CA . THR A 1 87 ? -11.248 9.170 6.558 1.00 79.38 87 THR A CA 1
ATOM 687 C C . THR A 1 87 ? -12.288 10.125 5.973 1.00 79.38 87 THR A C 1
ATOM 689 O O . THR A 1 87 ? -12.459 11.226 6.495 1.00 79.38 87 THR A O 1
ATOM 692 N N . LEU A 1 88 ? -13.000 9.718 4.915 1.00 80.56 88 LEU A N 1
ATOM 693 C CA . LEU A 1 88 ? -14.061 10.532 4.310 1.00 80.56 88 LEU A CA 1
ATOM 694 C C . LEU A 1 88 ? -15.239 10.687 5.268 1.00 80.56 88 LEU A C 1
ATOM 696 O O . LEU A 1 88 ? -15.718 11.800 5.461 1.00 80.56 88 LEU A O 1
ATOM 700 N N . VAL A 1 89 ? -15.645 9.591 5.910 1.00 83.69 89 VAL A N 1
ATOM 701 C CA . VAL A 1 89 ? -16.685 9.579 6.939 1.00 83.69 89 VAL A CA 1
ATOM 702 C C . VAL A 1 89 ? -16.305 10.489 8.108 1.00 83.69 89 VAL A C 1
ATOM 704 O O . VAL A 1 89 ? -17.064 11.397 8.443 1.00 83.69 89 VAL A O 1
ATOM 707 N N . ALA A 1 90 ? -15.105 10.318 8.672 1.00 84.56 90 ALA A N 1
ATOM 708 C CA . ALA A 1 90 ? -14.638 11.160 9.773 1.00 84.56 90 ALA A CA 1
ATOM 709 C C . ALA A 1 90 ? -14.568 12.649 9.381 1.00 84.56 90 ALA A C 1
ATOM 711 O O . ALA A 1 90 ? -14.996 13.511 10.146 1.00 84.56 90 ALA A O 1
ATOM 712 N N . SER A 1 91 ? -14.100 12.964 8.167 1.00 81.50 91 SER A N 1
ATOM 713 C CA . SER A 1 91 ? -14.038 14.350 7.672 1.00 81.50 91 SER A CA 1
ATOM 714 C C . SER A 1 91 ? -15.426 14.949 7.445 1.00 81.50 91 SER A C 1
ATOM 716 O O . SER A 1 91 ? -15.648 16.119 7.743 1.00 81.50 91 SER A O 1
ATOM 718 N N . ARG A 1 92 ? -16.374 14.159 6.929 1.00 82.88 92 ARG A N 1
ATOM 719 C CA . ARG A 1 92 ? -17.755 14.597 6.695 1.00 82.88 92 ARG A CA 1
ATOM 720 C C . ARG A 1 92 ? -18.455 14.922 8.011 1.00 82.88 92 ARG A C 1
ATOM 722 O O . ARG A 1 92 ? -19.086 15.967 8.104 1.00 82.88 92 ARG A O 1
ATOM 729 N N . MET A 1 93 ? -18.271 14.082 9.026 1.00 81.19 93 MET A N 1
ATOM 730 C CA . MET A 1 93 ? -18.819 14.308 10.367 1.00 81.19 93 MET A CA 1
ATOM 731 C C . MET A 1 93 ? -18.161 15.478 11.089 1.00 81.19 93 MET A C 1
ATOM 733 O O . MET A 1 93 ? -18.826 16.199 11.818 1.00 81.19 93 MET A O 1
ATOM 737 N N . PHE A 1 94 ? -16.876 15.724 10.839 1.00 79.00 94 PHE A N 1
ATOM 738 C CA . PHE A 1 94 ? -16.211 16.919 11.351 1.00 79.00 94 PHE A CA 1
ATOM 739 C C . PHE A 1 94 ? -16.777 18.217 10.747 1.00 79.00 94 PHE A C 1
ATOM 741 O O . PHE A 1 94 ? -16.852 19.240 11.427 1.00 79.00 94 PHE A O 1
ATOM 748 N N . LEU A 1 95 ? -17.164 18.192 9.467 1.00 76.44 95 LEU A N 1
ATOM 749 C CA . LEU A 1 95 ? -17.743 19.348 8.775 1.00 76.44 95 LEU A CA 1
ATOM 750 C C . LEU A 1 95 ? -19.219 19.572 9.126 1.00 76.44 95 LEU A C 1
ATOM 752 O O . LEU A 1 95 ? -19.678 20.716 9.117 1.00 76.44 95 LEU A O 1
ATOM 756 N N . ASP A 1 96 ? -19.955 18.506 9.436 1.00 74.12 96 ASP A N 1
ATOM 757 C CA . ASP A 1 96 ? -21.356 18.586 9.835 1.00 74.12 96 ASP A CA 1
ATOM 758 C C . ASP A 1 96 ? -21.488 18.998 11.311 1.00 74.12 96 ASP A C 1
ATOM 760 O O . ASP A 1 96 ? -21.576 18.180 12.225 1.00 74.12 96 ASP A O 1
ATOM 764 N N . GLN A 1 97 ? -21.506 20.312 11.556 1.00 58.56 97 GLN A N 1
ATOM 765 C CA . GLN A 1 97 ? -21.576 20.910 12.898 1.00 58.56 97 GLN A CA 1
ATOM 766 C C . GLN A 1 97 ? -22.827 20.516 13.712 1.00 58.56 97 GLN A C 1
ATOM 768 O O . GLN A 1 97 ? -22.905 20.844 14.901 1.00 58.56 97 GLN A O 1
ATOM 773 N N . GLN A 1 98 ? -23.816 19.845 13.107 1.00 58.06 98 GLN A N 1
ATOM 774 C CA . GLN A 1 98 ? -24.990 19.344 13.825 1.00 58.06 98 GLN A CA 1
ATOM 775 C C . GLN A 1 98 ? -24.694 18.083 14.647 1.00 58.06 98 GLN A C 1
ATOM 777 O O . GLN A 1 98 ? -25.322 17.877 15.689 1.00 58.06 98 GLN A O 1
ATOM 782 N N . GLN A 1 99 ? -23.710 17.274 14.247 1.00 63.53 99 GLN A N 1
ATOM 783 C CA . GLN A 1 99 ? -23.287 16.090 14.993 1.00 63.53 99 GLN A CA 1
ATOM 784 C C . GLN A 1 99 ? -22.111 16.443 15.910 1.00 63.53 99 GLN A C 1
ATOM 786 O O . GLN A 1 99 ? -20.957 16.498 15.507 1.00 63.53 99 GLN A O 1
ATOM 791 N N . LYS A 1 100 ? -22.400 16.669 17.197 1.00 67.50 100 LYS A N 1
ATOM 792 C CA . LYS A 1 100 ? -21.394 16.999 18.230 1.00 67.50 100 LYS A CA 1
ATOM 793 C C . LYS A 1 100 ? -20.591 15.790 18.734 1.00 67.50 100 LYS A C 1
ATOM 795 O O . LYS A 1 100 ? -20.044 15.840 19.832 1.00 67.50 100 LYS A O 1
ATOM 800 N N . VAL A 1 101 ? -20.567 14.692 17.986 1.00 81.12 101 VAL A N 1
ATOM 801 C CA . VAL A 1 101 ? -19.976 13.427 18.432 1.00 81.12 101 VAL A CA 1
ATOM 802 C C . VAL A 1 101 ? -18.571 13.308 17.833 1.00 81.12 101 VAL A C 1
ATOM 804 O O . VAL A 1 101 ? -18.447 13.324 16.609 1.00 81.12 101 VAL A O 1
ATOM 807 N N . PRO A 1 102 ? -17.501 13.208 18.643 1.00 84.69 102 PRO A N 1
ATOM 808 C CA . PRO A 1 102 ? -16.150 13.036 18.125 1.00 84.69 102 PRO A CA 1
ATOM 809 C C . PRO A 1 102 ? -16.021 11.706 17.381 1.00 84.69 102 PRO A C 1
ATOM 811 O O . PRO A 1 102 ? -16.320 10.643 17.932 1.00 84.69 102 PRO A O 1
ATOM 814 N N . VAL A 1 103 ? -15.531 11.767 16.142 1.00 87.31 103 VAL A N 1
ATOM 815 C CA . VAL A 1 103 ? -15.260 10.590 15.313 1.00 87.31 103 VAL A CA 1
ATOM 816 C C . VAL A 1 103 ? -13.789 10.554 14.935 1.00 87.31 103 VAL A C 1
ATOM 818 O O . VAL A 1 103 ? -13.225 11.530 14.444 1.00 87.31 103 VAL A O 1
ATOM 821 N N . MET A 1 104 ? -13.166 9.404 15.156 1.00 86.31 104 MET A N 1
ATOM 822 C CA . MET A 1 104 ? -11.768 9.138 14.858 1.00 86.31 104 MET A CA 1
ATOM 823 C C . MET A 1 104 ? -11.676 8.000 13.848 1.00 86.31 104 MET A C 1
ATOM 825 O O . MET A 1 104 ? -12.249 6.928 14.034 1.00 86.31 104 MET A O 1
ATOM 829 N N . ALA A 1 105 ? -10.912 8.220 12.785 1.00 84.12 105 ALA A N 1
ATOM 830 C CA . ALA A 1 105 ? -10.557 7.193 11.820 1.00 84.12 105 ALA A CA 1
ATOM 831 C C . ALA A 1 105 ? -9.034 7.080 11.766 1.00 84.12 105 ALA A C 1
ATOM 833 O O . ALA A 1 105 ? -8.343 8.070 11.524 1.00 84.12 105 ALA A O 1
ATOM 834 N N . TYR A 1 106 ? -8.517 5.872 11.975 1.00 78.38 106 TYR A N 1
ATOM 835 C CA . TYR A 1 106 ? -7.083 5.604 11.930 1.00 78.38 106 TYR A CA 1
ATOM 836 C C . TYR A 1 106 ? -6.752 4.800 10.674 1.00 78.38 106 TYR A C 1
ATOM 838 O O . TYR A 1 106 ? -7.281 3.699 10.513 1.00 78.38 106 TYR A O 1
ATOM 846 N N . PRO A 1 107 ? -5.839 5.268 9.804 1.00 67.81 107 PRO A N 1
ATOM 847 C CA . PRO A 1 107 ? -5.500 4.523 8.593 1.00 67.81 107 PRO A CA 1
ATOM 848 C C . PRO A 1 107 ? -4.819 3.171 8.874 1.00 67.81 107 PRO A C 1
ATOM 850 O O . PRO A 1 107 ? -4.845 2.281 8.030 1.00 67.81 107 PRO A O 1
ATOM 853 N N . SER A 1 108 ? -4.230 2.991 10.062 1.00 65.56 108 SER A N 1
ATOM 854 C CA . SER A 1 108 ? -3.655 1.720 10.530 1.00 65.56 108 SER A CA 1
ATOM 855 C C . SER A 1 108 ? -4.705 0.690 10.966 1.00 65.56 108 SER A C 1
ATOM 857 O O . SER A 1 108 ? -4.368 -0.476 11.161 1.00 65.56 108 SER A O 1
ATOM 859 N N . MET A 1 109 ? -5.973 1.089 11.098 1.00 73.00 109 MET A N 1
ATOM 860 C CA . MET A 1 109 ? -7.089 0.222 11.481 1.00 73.00 109 MET A CA 1
ATOM 861 C C . MET A 1 109 ? -8.212 0.326 10.439 1.00 73.00 109 MET A C 1
ATOM 863 O O . MET A 1 109 ? -9.248 0.930 10.708 1.00 73.00 109 MET A O 1
ATOM 867 N N . PRO A 1 110 ? -8.014 -0.248 9.238 1.00 72.06 110 PRO A N 1
ATOM 868 C CA . PRO A 1 110 ? -8.993 -0.171 8.162 1.00 72.06 110 PRO A CA 1
ATOM 869 C C . PRO A 1 110 ? -10.284 -0.926 8.495 1.00 72.06 110 PRO A C 1
ATOM 871 O O . PRO A 1 110 ? -10.271 -1.890 9.262 1.00 72.06 110 PRO A O 1
ATOM 874 N N . GLY A 1 111 ? -11.383 -0.511 7.865 1.00 74.94 111 GLY A N 1
ATOM 875 C CA . GLY A 1 111 ? -12.703 -1.132 7.990 1.00 74.94 111 GLY A CA 1
ATOM 876 C C . GLY A 1 111 ? -13.495 -0.705 9.226 1.00 74.94 111 GLY A C 1
ATOM 877 O O . GLY A 1 111 ? -14.558 -1.258 9.496 1.00 74.94 111 GLY A O 1
ATOM 878 N N . ARG A 1 112 ? -12.989 0.264 9.995 1.00 86.88 112 ARG A N 1
ATOM 879 C CA . ARG A 1 112 ? -13.612 0.709 11.242 1.00 86.88 112 ARG A CA 1
ATOM 880 C C . ARG A 1 112 ? -13.344 2.171 11.546 1.00 86.88 112 ARG A C 1
ATOM 882 O O . ARG A 1 112 ? -12.317 2.728 11.162 1.00 86.88 112 ARG A O 1
ATOM 889 N N . ILE A 1 113 ? -14.276 2.765 12.275 1.00 89.88 113 ILE A N 1
ATOM 890 C CA . ILE A 1 113 ? -14.145 4.086 12.884 1.00 89.88 113 ILE A CA 1
ATOM 891 C C . ILE A 1 113 ? -14.420 3.985 14.383 1.00 89.88 113 ILE A C 1
ATOM 893 O O . ILE A 1 113 ? -15.049 3.036 14.851 1.00 89.88 113 ILE A O 1
ATOM 897 N N . PHE A 1 114 ? -13.961 4.980 15.129 1.00 90.75 114 PHE A N 1
ATOM 898 C CA . PHE A 1 114 ? -14.157 5.074 16.566 1.00 90.75 114 PHE A CA 1
ATOM 899 C C . PHE A 1 114 ? -14.978 6.316 16.879 1.00 90.75 114 PHE A C 1
ATOM 901 O O . PHE A 1 114 ? -14.610 7.421 16.488 1.00 90.75 114 PHE A O 1
ATOM 908 N N . VAL A 1 115 ? -16.093 6.128 17.571 1.00 91.06 115 VAL A N 1
ATOM 909 C CA . VAL A 1 115 ? -17.073 7.170 17.874 1.00 91.06 115 VAL A CA 1
ATOM 910 C C . VAL A 1 115 ? -17.160 7.329 19.383 1.00 91.06 115 VAL A C 1
ATOM 912 O O . VAL A 1 115 ? -17.421 6.364 20.097 1.00 91.06 115 VAL A O 1
ATOM 915 N N . GLN A 1 116 ? -16.941 8.539 19.883 1.00 89.25 116 GLN A N 1
ATOM 916 C CA . GLN A 1 116 ? -17.038 8.839 21.308 1.00 89.25 116 GLN A CA 1
ATOM 917 C C . GLN A 1 116 ? -18.463 9.275 21.644 1.00 89.25 116 GLN A C 1
ATOM 919 O O . GLN A 1 116 ? -18.863 10.385 21.316 1.00 89.25 116 GLN A O 1
ATOM 924 N N . ALA A 1 117 ? -19.243 8.405 22.281 1.00 88.56 117 ALA A N 1
ATOM 925 C CA . ALA A 1 117 ? -20.650 8.654 22.574 1.00 88.56 117 ALA A CA 1
ATOM 926 C C . ALA A 1 117 ? -21.077 8.040 23.920 1.00 88.56 117 ALA A C 1
ATOM 928 O O . ALA A 1 117 ? -20.566 6.986 24.315 1.00 88.56 117 ALA A O 1
ATOM 929 N N . PRO A 1 118 ? -22.055 8.648 24.618 1.00 86.19 118 PRO A N 1
ATOM 930 C CA . PRO A 1 118 ? -22.516 8.155 25.915 1.00 86.19 118 PRO A CA 1
ATOM 931 C C . PRO A 1 118 ? -23.302 6.840 25.801 1.00 86.19 118 PRO A C 1
ATOM 933 O O . PRO A 1 118 ? -23.250 6.010 26.704 1.00 86.19 118 PRO A O 1
ATOM 936 N N . THR A 1 119 ? -24.021 6.621 24.694 1.00 87.88 119 THR A N 1
ATOM 937 C CA . THR A 1 119 ? -24.875 5.441 24.498 1.00 87.88 119 THR A CA 1
ATOM 938 C C . THR A 1 119 ? -24.736 4.856 23.096 1.00 87.88 119 THR A C 1
ATOM 940 O O . THR A 1 119 ? -24.430 5.559 22.131 1.00 87.88 119 THR A O 1
ATOM 943 N N . ARG A 1 120 ? -25.016 3.552 22.978 1.00 87.12 120 ARG A N 1
ATOM 944 C CA . ARG A 1 120 ? -25.050 2.826 21.699 1.00 87.12 120 ARG A CA 1
ATOM 945 C C . ARG A 1 120 ? -26.092 3.393 20.733 1.00 87.12 120 ARG A C 1
ATOM 947 O O . ARG A 1 120 ? -25.865 3.382 19.528 1.00 87.12 120 ARG A O 1
ATOM 954 N N . ASP A 1 121 ? -27.210 3.895 21.248 1.00 88.38 121 ASP A N 1
ATOM 955 C CA . ASP A 1 121 ? -28.324 4.389 20.429 1.00 88.38 121 ASP A CA 1
ATOM 956 C C . ASP A 1 121 ? -27.917 5.619 19.611 1.00 88.38 121 ASP A C 1
ATOM 958 O O . ASP A 1 121 ? -28.231 5.711 18.427 1.00 88.38 121 ASP A O 1
ATOM 962 N N . VAL A 1 122 ? -27.121 6.517 20.206 1.00 88.19 122 VAL A N 1
ATOM 963 C CA . VAL A 1 122 ? -26.555 7.679 19.500 1.00 88.19 122 VAL A CA 1
ATOM 964 C C . VAL A 1 122 ? -25.675 7.222 18.337 1.00 88.19 122 VAL A C 1
ATOM 966 O O . VAL A 1 122 ? -25.775 7.762 17.240 1.00 88.19 122 VAL A O 1
ATOM 969 N N . VAL A 1 123 ? -24.849 6.197 18.555 1.00 88.81 123 VAL A N 1
ATOM 970 C CA . VAL A 1 123 ? -23.972 5.623 17.523 1.00 88.81 123 VAL A CA 1
ATOM 971 C C . VAL A 1 123 ? -24.767 4.865 16.458 1.00 88.81 123 VAL A C 1
ATOM 973 O O . VAL A 1 123 ? -24.393 4.873 15.290 1.00 88.81 123 VAL A O 1
ATOM 976 N N . SER A 1 124 ? -25.881 4.244 16.835 1.00 89.12 124 SER A N 1
ATOM 977 C CA . SER A 1 124 ? -26.745 3.507 15.907 1.00 89.12 124 SER A CA 1
ATOM 978 C C . SER A 1 124 ? -27.458 4.466 14.955 1.00 89.12 124 SER A C 1
ATOM 980 O O . SER A 1 124 ? -27.360 4.292 13.745 1.00 89.12 124 SER A O 1
ATOM 982 N N . HIS A 1 125 ? -28.041 5.552 15.473 1.00 88.62 125 HIS A N 1
ATOM 983 C CA . HIS A 1 125 ? -28.604 6.621 14.641 1.00 88.62 125 HIS A CA 1
ATOM 984 C C . HIS A 1 125 ? -27.558 7.287 13.744 1.00 88.62 125 HIS A C 1
ATOM 986 O O . HIS A 1 125 ? -27.842 7.654 12.604 1.00 88.62 125 HIS A O 1
ATOM 992 N N . LEU A 1 126 ? -26.327 7.421 14.244 1.00 86.94 126 LEU A N 1
ATOM 993 C CA . LEU A 1 126 ? -25.202 7.914 13.462 1.00 86.94 126 LEU A CA 1
ATOM 994 C C . LEU A 1 126 ? -24.892 6.977 12.282 1.00 86.94 126 LEU A C 1
ATOM 996 O O . LEU A 1 126 ? -24.743 7.436 11.150 1.00 86.94 126 LEU A O 1
ATOM 1000 N N . ALA A 1 127 ? -24.827 5.670 12.536 1.00 86.69 127 ALA A N 1
ATOM 1001 C CA . ALA A 1 127 ? -24.552 4.656 11.524 1.00 86.69 127 ALA A CA 1
ATOM 1002 C C . ALA A 1 127 ? -25.679 4.533 10.486 1.00 86.69 127 ALA A C 1
ATOM 1004 O O . ALA A 1 127 ? -25.393 4.393 9.305 1.00 86.69 127 ALA A O 1
ATOM 1005 N N . GLU A 1 128 ? -26.941 4.662 10.899 1.00 86.25 128 GLU A N 1
ATOM 1006 C CA . GLU A 1 128 ? -28.104 4.678 9.998 1.00 86.25 128 GLU A CA 1
ATOM 1007 C C . GLU A 1 128 ? -28.115 5.892 9.059 1.00 86.25 128 GLU A C 1
ATOM 1009 O O . GLU A 1 128 ? -28.650 5.819 7.956 1.00 86.25 128 GLU A O 1
ATOM 1014 N N . SER A 1 129 ? -27.510 7.010 9.472 1.00 84.88 129 SER A N 1
ATOM 1015 C CA . SER A 1 129 ? -27.465 8.234 8.662 1.00 84.88 129 SER A CA 1
ATOM 1016 C C . SER A 1 129 ? -26.463 8.191 7.502 1.00 84.88 129 SER A C 1
ATOM 1018 O O . SER A 1 129 ? -26.464 9.093 6.661 1.00 84.88 129 SER A O 1
ATOM 1020 N N . MET A 1 130 ? -25.591 7.176 7.444 1.00 83.12 130 MET A N 1
ATOM 1021 C CA . MET A 1 130 ? -24.549 7.073 6.422 1.00 83.12 130 MET A CA 1
ATOM 1022 C C . MET A 1 130 ? -24.419 5.668 5.840 1.00 83.12 130 MET A C 1
ATOM 1024 O O . MET A 1 130 ? -24.019 4.735 6.527 1.00 83.12 130 MET A O 1
ATOM 1028 N N . ASP A 1 131 ? -24.556 5.572 4.519 1.00 82.69 131 ASP A N 1
ATOM 1029 C CA . ASP A 1 131 ? -24.436 4.319 3.753 1.00 82.69 131 ASP A CA 1
ATOM 1030 C C . ASP A 1 131 ? -23.059 3.633 3.847 1.00 82.69 131 ASP A C 1
ATOM 1032 O O . ASP A 1 131 ? -22.877 2.497 3.397 1.00 82.69 131 ASP A O 1
ATOM 1036 N N . ASP A 1 132 ? -22.048 4.343 4.346 1.00 83.50 132 ASP A N 1
ATOM 1037 C CA . ASP A 1 132 ? -20.682 3.841 4.490 1.00 83.50 132 ASP A CA 1
ATOM 1038 C C . ASP A 1 132 ? -20.426 3.154 5.838 1.00 83.50 132 ASP A C 1
ATOM 1040 O O . ASP A 1 132 ? -19.391 2.499 5.984 1.00 83.50 132 ASP A O 1
ATOM 1044 N N . LEU A 1 133 ? -21.350 3.272 6.797 1.00 86.44 133 LEU A N 1
ATOM 1045 C CA . LEU A 1 133 ? -21.269 2.622 8.102 1.00 86.44 133 LEU A CA 1
ATOM 1046 C C . LEU A 1 133 ? -22.197 1.420 8.198 1.00 86.44 133 LEU A C 1
ATOM 1048 O O . LEU A 1 133 ? -23.249 1.355 7.574 1.00 86.44 133 LEU A O 1
ATOM 1052 N N . ASN A 1 134 ? -21.790 0.462 9.022 1.00 84.56 134 ASN A N 1
ATOM 1053 C CA . ASN A 1 134 ? -22.582 -0.713 9.328 1.00 84.56 134 ASN A CA 1
ATOM 1054 C C . ASN A 1 134 ? -23.166 -0.589 10.740 1.00 84.56 134 ASN A C 1
ATOM 1056 O O . ASN A 1 134 ? -22.450 -0.751 11.730 1.00 84.56 134 ASN A O 1
ATOM 1060 N N . SER A 1 135 ? -24.473 -0.339 10.831 1.00 83.62 135 SER A N 1
ATOM 1061 C CA . SER A 1 135 ? -25.207 -0.235 12.100 1.00 83.62 135 SER A CA 1
ATOM 1062 C C . SER A 1 135 ? -25.257 -1.551 12.887 1.00 83.62 135 SER A C 1
ATOM 1064 O O . SER A 1 135 ? -25.425 -1.539 14.107 1.00 83.62 135 SER A O 1
ATOM 1066 N N . ASN A 1 136 ? -25.041 -2.693 12.225 1.00 79.06 136 ASN A N 1
ATOM 1067 C CA . ASN A 1 136 ? -25.019 -4.001 12.880 1.00 79.06 136 ASN A CA 1
ATOM 1068 C C . ASN A 1 136 ? -23.693 -4.274 13.604 1.00 79.06 136 ASN A C 1
ATOM 1070 O O . ASN A 1 136 ? -23.656 -5.067 14.545 1.00 79.06 136 ASN A O 1
ATOM 1074 N N . VAL A 1 137 ? -22.608 -3.604 13.205 1.00 83.62 137 VAL A N 1
ATOM 1075 C CA . VAL A 1 137 ? -21.264 -3.796 13.767 1.00 83.62 137 VAL A CA 1
ATOM 1076 C C . VAL A 1 137 ? -20.923 -2.595 14.639 1.00 83.62 137 VAL A C 1
ATOM 1078 O O . VAL A 1 137 ? -20.165 -1.717 14.237 1.00 83.62 137 VAL A O 1
ATOM 1081 N N . ILE A 1 138 ? -21.522 -2.549 15.832 1.00 89.50 138 ILE A N 1
ATOM 1082 C CA . ILE A 1 138 ? -21.256 -1.523 16.849 1.00 89.50 138 ILE A CA 1
ATOM 1083 C C . ILE A 1 138 ? -20.826 -2.216 18.139 1.00 89.50 138 ILE A C 1
ATOM 1085 O O . ILE A 1 138 ? -21.638 -2.883 18.788 1.00 89.50 138 ILE A O 1
ATOM 1089 N N . LEU A 1 139 ? -19.560 -2.045 18.519 1.00 87.44 139 LEU A N 1
ATOM 1090 C CA . LEU A 1 139 ? -18.952 -2.700 19.675 1.00 87.44 139 LEU A CA 1
ATOM 1091 C C . LEU A 1 139 ? -18.365 -1.666 20.645 1.00 87.44 139 LEU A C 1
ATOM 1093 O O . LEU A 1 1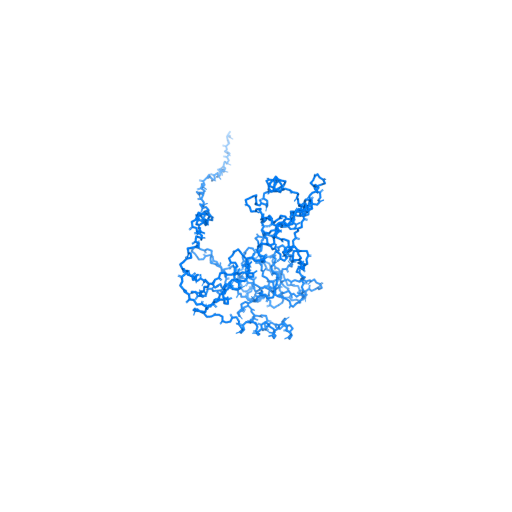39 ? -17.699 -0.730 20.208 1.00 87.44 139 LEU A O 1
ATOM 1097 N N . PRO A 1 140 ? -18.570 -1.807 21.964 1.00 88.62 140 PRO A N 1
ATOM 1098 C CA . PRO A 1 140 ? -17.883 -0.961 22.929 1.00 88.62 140 PRO A CA 1
ATOM 1099 C C . PRO A 1 140 ? -16.393 -1.320 22.958 1.00 88.62 140 PRO A C 1
ATOM 1101 O O . PRO A 1 140 ? -16.029 -2.494 23.038 1.00 88.62 140 PRO A O 1
ATOM 1104 N N . VAL A 1 141 ? -15.523 -0.312 22.926 1.00 85.69 141 VAL A N 1
ATOM 1105 C CA . VAL A 1 141 ? -14.074 -0.504 23.032 1.00 85.69 141 VAL A CA 1
ATOM 1106 C C . VAL A 1 141 ? -13.699 -0.752 24.499 1.00 85.69 141 VAL A C 1
ATOM 1108 O O . VAL A 1 141 ? -13.931 0.121 25.338 1.00 85.69 141 VAL A O 1
ATOM 1111 N N . PRO A 1 142 ? -13.070 -1.895 24.838 1.00 81.38 142 PRO A N 1
ATOM 1112 C CA . PRO A 1 142 ? -12.572 -2.137 26.189 1.00 81.38 142 PRO A CA 1
ATOM 1113 C C . PRO A 1 142 ? -11.502 -1.114 26.587 1.00 81.38 142 PRO A C 1
ATOM 1115 O O . PRO A 1 142 ? -10.657 -0.740 25.767 1.00 81.38 142 PRO A O 1
ATOM 1118 N N . ILE A 1 143 ? -11.491 -0.700 27.858 1.00 76.81 143 ILE A N 1
ATOM 1119 C CA . ILE A 1 143 ? -10.565 0.324 28.375 1.00 76.81 143 ILE A CA 1
ATOM 1120 C C . ILE A 1 143 ? -9.101 -0.078 28.137 1.00 76.81 143 ILE A C 1
ATOM 1122 O O . ILE A 1 143 ? -8.256 0.766 27.840 1.00 76.81 143 ILE A O 1
ATOM 1126 N N . GLU A 1 144 ? -8.800 -1.377 28.181 1.00 74.94 144 GLU A N 1
ATOM 1127 C CA . GLU A 1 144 ? -7.467 -1.932 27.940 1.00 74.94 144 GLU A CA 1
ATOM 1128 C C . GLU A 1 144 ? -6.958 -1.665 26.513 1.00 74.94 144 GLU A C 1
ATOM 1130 O O . GLU A 1 144 ? -5.749 -1.594 26.281 1.00 74.94 144 GLU A O 1
ATOM 1135 N N . ASN A 1 145 ? -7.870 -1.495 25.552 1.00 73.00 145 ASN A N 1
ATOM 1136 C CA . ASN A 1 145 ? -7.552 -1.264 24.146 1.00 73.00 145 ASN A CA 1
ATOM 1137 C C . ASN A 1 145 ? -7.508 0.226 23.777 1.00 73.00 145 ASN A C 1
ATOM 1139 O O . ASN A 1 145 ? -6.967 0.561 22.722 1.00 73.00 145 ASN A O 1
ATOM 1143 N N . LEU A 1 146 ? -7.986 1.128 24.645 1.00 76.12 146 LEU A N 1
ATOM 1144 C CA . LEU A 1 146 ? -8.010 2.574 24.380 1.00 76.12 146 LEU A CA 1
ATOM 1145 C C . LEU A 1 146 ? -6.618 3.135 24.091 1.00 76.12 146 LEU A C 1
ATOM 1147 O O . LEU A 1 146 ? -6.439 3.859 23.115 1.00 76.12 146 LEU A O 1
ATOM 1151 N N . HIS A 1 147 ? -5.609 2.750 24.878 1.00 72.12 147 HIS A N 1
ATOM 1152 C CA . HIS A 1 147 ? -4.229 3.181 24.635 1.00 72.12 147 HIS A CA 1
ATOM 1153 C C . HIS A 1 147 ? -3.758 2.775 23.232 1.00 72.12 147 HIS A C 1
ATOM 1155 O O . HIS A 1 147 ? -3.041 3.524 22.579 1.00 72.12 147 HIS A O 1
ATOM 1161 N N . ARG A 1 148 ? -4.145 1.594 22.739 1.00 68.31 148 ARG A N 1
ATOM 1162 C CA . ARG A 1 148 ? -3.728 1.126 21.408 1.00 68.31 148 ARG A CA 1
ATOM 1163 C C . ARG A 1 148 ? -4.372 1.933 20.292 1.00 68.31 148 ARG A C 1
ATOM 1165 O O . ARG A 1 148 ? -3.718 2.158 19.286 1.00 68.31 148 ARG A O 1
ATOM 1172 N N . ILE A 1 149 ? -5.615 2.362 20.488 1.00 71.31 149 ILE A N 1
ATOM 1173 C CA . ILE A 1 149 ? -6.360 3.171 19.521 1.00 71.31 149 ILE A CA 1
ATOM 1174 C C . ILE A 1 149 ? -5.812 4.596 19.499 1.00 71.31 149 ILE A C 1
ATOM 1176 O O . ILE A 1 149 ? -5.449 5.095 18.442 1.00 71.31 149 ILE A O 1
ATOM 1180 N N . ILE A 1 150 ? -5.648 5.216 20.669 1.00 72.44 150 ILE A N 1
ATOM 1181 C CA . ILE A 1 150 ? -5.137 6.589 20.791 1.00 72.44 150 ILE A CA 1
ATOM 1182 C C . ILE A 1 150 ? -3.681 6.679 20.318 1.00 72.44 150 ILE A C 1
ATOM 1184 O O . ILE A 1 150 ? -3.298 7.643 19.663 1.00 72.44 150 ILE A O 1
ATOM 1188 N N . SER A 1 151 ? -2.862 5.673 20.637 1.00 67.38 151 SER A N 1
ATOM 1189 C CA . SER A 1 151 ? -1.466 5.593 20.191 1.00 67.38 151 SER A CA 1
ATOM 1190 C C . SER A 1 151 ? -1.299 4.916 18.834 1.00 67.38 151 SER A C 1
ATOM 1192 O O . SER A 1 151 ? -0.158 4.640 18.463 1.00 67.38 151 SER A O 1
ATOM 1194 N N . ALA A 1 152 ? -2.383 4.603 18.112 1.00 62.84 152 ALA A N 1
ATOM 1195 C CA . ALA A 1 152 ? -2.276 3.970 16.808 1.00 62.84 152 ALA A CA 1
ATOM 1196 C C . ALA A 1 152 ? -1.500 4.916 15.886 1.00 62.84 152 ALA A C 1
ATOM 1198 O O . ALA A 1 152 ? -1.994 6.007 15.577 1.00 62.84 152 ALA A O 1
ATOM 1199 N N . PRO A 1 153 ? -0.279 4.547 15.457 1.00 59.69 153 PRO A N 1
ATOM 1200 C CA . PRO A 1 153 ? 0.476 5.415 14.584 1.00 59.69 153 PRO A CA 1
ATOM 1201 C C . PRO A 1 153 ? -0.323 5.572 13.294 1.00 59.69 153 PRO A C 1
ATOM 1203 O O . PRO A 1 153 ? -0.841 4.590 12.743 1.00 59.69 153 PRO A O 1
ATOM 1206 N N . ALA A 1 154 ? -0.427 6.809 12.813 1.00 58.53 154 ALA A N 1
ATOM 1207 C CA . ALA A 1 154 ? -0.749 7.016 11.415 1.00 58.53 154 ALA A CA 1
ATOM 1208 C C . ALA A 1 154 ? 0.343 6.272 10.629 1.00 58.53 154 ALA A C 1
ATOM 1210 O O . ALA A 1 154 ? 1.528 6.539 10.859 1.00 58.53 154 ALA A O 1
ATOM 1211 N N . PRO A 1 155 ? -0.009 5.272 9.804 1.00 62.44 155 PRO A N 1
ATOM 1212 C CA . PRO A 1 155 ? 0.993 4.573 9.028 1.00 62.44 155 PRO A CA 1
ATOM 1213 C C . PRO A 1 155 ? 1.612 5.616 8.107 1.00 62.44 155 PRO A C 1
ATOM 1215 O O . PRO A 1 155 ? 0.898 6.237 7.336 1.00 62.44 155 PRO A O 1
ATOM 1218 N N . ASP A 1 156 ? 2.903 5.876 8.256 1.00 71.88 156 ASP A N 1
ATOM 1219 C CA . ASP A 1 156 ? 3.595 6.908 7.493 1.00 71.88 156 ASP A CA 1
ATOM 1220 C C . ASP A 1 156 ? 4.080 6.302 6.170 1.00 71.88 156 ASP A C 1
ATOM 1222 O O . ASP A 1 156 ? 4.700 5.233 6.164 1.00 71.88 156 ASP A O 1
ATOM 1226 N N . ILE A 1 157 ? 3.762 6.948 5.044 1.00 80.00 157 ILE A N 1
ATOM 1227 C CA . ILE A 1 157 ? 4.233 6.512 3.723 1.00 80.00 157 ILE A CA 1
ATOM 1228 C C . ILE A 1 157 ? 5.707 6.885 3.643 1.00 80.00 157 ILE A C 1
ATOM 1230 O O . ILE A 1 157 ? 6.060 8.033 3.384 1.00 80.00 157 ILE A O 1
ATOM 1234 N N . LYS A 1 158 ? 6.574 5.898 3.855 1.00 85.81 158 LYS A N 1
ATOM 1235 C CA . LYS A 1 158 ? 8.022 6.089 3.787 1.00 85.81 158 LYS A CA 1
ATOM 1236 C C . LYS A 1 158 ? 8.573 5.576 2.461 1.00 85.81 158 LYS A C 1
ATOM 1238 O O . LYS A 1 158 ? 8.126 4.524 1.992 1.00 85.81 158 LYS A O 1
ATOM 1243 N N . PRO A 1 159 ? 9.557 6.261 1.859 1.00 90.06 159 PRO A N 1
ATOM 1244 C CA . PRO A 1 159 ? 10.287 5.689 0.738 1.00 90.06 159 PRO A CA 1
ATOM 1245 C C . PRO A 1 159 ? 10.972 4.390 1.178 1.00 90.06 159 PRO A C 1
ATOM 1247 O O . PRO A 1 159 ? 11.296 4.217 2.352 1.00 90.06 159 PRO A O 1
ATOM 1250 N N . GLN A 1 160 ? 11.183 3.482 0.227 1.00 92.88 160 GLN A N 1
ATOM 1251 C CA . GLN A 1 160 ? 11.767 2.158 0.461 1.00 92.88 160 GLN A CA 1
ATOM 1252 C C . GLN A 1 160 ? 10.926 1.280 1.409 1.00 92.88 160 GLN A C 1
ATOM 1254 O O . GLN A 1 160 ? 11.449 0.457 2.153 1.00 92.88 160 GLN A O 1
ATOM 1259 N N . SER A 1 161 ? 9.599 1.434 1.375 1.00 91.69 161 SER A N 1
ATOM 1260 C CA . SER A 1 161 ? 8.663 0.562 2.095 1.00 91.69 161 SER A CA 1
ATOM 1261 C C . SER A 1 161 ? 7.702 -0.144 1.140 1.00 91.69 161 SER A C 1
ATOM 1263 O O . SER A 1 161 ? 7.452 0.323 0.027 1.00 91.69 161 SER A O 1
ATOM 1265 N N . TRP A 1 162 ? 7.177 -1.293 1.563 1.00 92.31 162 TRP A N 1
ATOM 1266 C CA . TRP A 1 162 ? 6.203 -2.060 0.791 1.00 92.31 162 TRP A CA 1
ATOM 1267 C C . TRP A 1 162 ? 4.779 -1.630 1.124 1.00 92.31 162 TRP A C 1
ATOM 1269 O O . TRP A 1 162 ? 4.437 -1.403 2.286 1.00 92.31 162 TRP A O 1
ATOM 1279 N N . ALA A 1 163 ? 3.930 -1.572 0.102 1.00 89.69 163 ALA A N 1
ATOM 1280 C CA . ALA A 1 163 ? 2.514 -1.287 0.259 1.00 89.69 163 ALA A CA 1
ATOM 1281 C C . ALA A 1 163 ? 1.671 -2.233 -0.593 1.00 89.69 163 ALA A C 1
ATOM 1283 O O . ALA A 1 163 ? 2.003 -2.506 -1.746 1.00 89.69 163 ALA A O 1
ATOM 1284 N N . ARG A 1 164 ? 0.558 -2.713 -0.039 1.00 88.12 164 ARG A N 1
ATOM 1285 C CA . ARG A 1 164 ? -0.395 -3.578 -0.742 1.00 88.12 164 ARG A CA 1
ATOM 1286 C C . ARG A 1 164 ? -1.576 -2.758 -1.219 1.00 88.12 164 ARG A C 1
ATOM 1288 O O . ARG A 1 164 ? -2.156 -2.010 -0.440 1.00 88.12 164 ARG A O 1
ATOM 1295 N N . VAL A 1 165 ? -1.977 -2.918 -2.470 1.00 83.75 165 VAL A N 1
ATOM 1296 C CA . VAL A 1 165 ? -3.135 -2.201 -3.013 1.00 83.75 165 VAL A CA 1
ATOM 1297 C C . VAL A 1 165 ? -4.427 -2.755 -2.406 1.00 83.75 165 VAL A C 1
ATOM 1299 O O . VAL A 1 165 ? -4.709 -3.951 -2.490 1.00 83.75 165 VAL A O 1
ATOM 1302 N N . ARG A 1 166 ? -5.234 -1.873 -1.814 1.00 74.00 166 ARG A N 1
ATOM 1303 C CA . ARG A 1 166 ? -6.531 -2.180 -1.192 1.00 74.00 166 ARG A CA 1
ATOM 1304 C C . ARG A 1 166 ? -7.713 -1.907 -2.116 1.00 74.00 166 ARG A C 1
ATOM 1306 O O . ARG A 1 166 ? -8.708 -2.623 -2.070 1.00 74.00 166 ARG A O 1
ATOM 1313 N N . SER A 1 167 ? -7.625 -0.827 -2.884 1.00 68.12 167 SER A N 1
ATOM 1314 C CA . SER A 1 167 ? -8.809 -0.096 -3.334 1.00 68.12 167 SER A CA 1
ATOM 1315 C C . SER A 1 167 ? -9.440 -0.573 -4.642 1.00 68.12 167 SER A C 1
ATOM 1317 O O . SER A 1 167 ? -8.771 -1.017 -5.578 1.00 68.12 167 SER A O 1
ATOM 1319 N N . ASN A 1 168 ? -10.767 -0.404 -4.682 1.00 54.62 168 ASN A N 1
ATOM 1320 C CA . ASN A 1 168 ? -11.649 -0.571 -5.837 1.00 54.62 168 ASN A CA 1
ATOM 1321 C C . ASN A 1 168 ? -11.813 0.727 -6.658 1.00 54.62 168 ASN A C 1
ATOM 1323 O O . ASN A 1 168 ? -12.600 0.746 -7.605 1.00 54.62 168 ASN A O 1
ATOM 1327 N N . VAL A 1 169 ? -11.106 1.814 -6.315 1.00 48.09 169 VAL A N 1
ATOM 1328 C CA . VAL A 1 169 ? -11.200 3.103 -7.017 1.00 48.09 169 VAL A CA 1
ATOM 1329 C C . VAL A 1 169 ? -10.816 2.928 -8.492 1.00 48.09 169 VAL A C 1
ATOM 1331 O O . VAL A 1 169 ? -9.864 2.223 -8.858 1.00 48.09 169 VAL A O 1
ATOM 1334 N N . SER A 1 170 ? -11.645 3.533 -9.344 1.00 48.50 170 SER A N 1
ATOM 1335 C CA . SER A 1 170 ? -11.727 3.358 -10.794 1.00 48.50 170 SER A CA 1
ATOM 1336 C C . SER A 1 170 ? -10.369 3.533 -11.477 1.00 48.50 170 SER A C 1
ATOM 1338 O O . SER A 1 170 ? -9.913 4.643 -11.732 1.00 48.50 170 SER A O 1
ATOM 1340 N N . GLY A 1 171 ? -9.712 2.409 -11.762 1.00 57.94 171 GLY A N 1
ATOM 1341 C CA . GLY A 1 171 ? -8.404 2.354 -12.416 1.00 57.94 171 GLY A CA 1
ATOM 1342 C C . GLY A 1 171 ? -7.482 1.281 -11.838 1.00 57.94 171 GLY A C 1
ATOM 1343 O O . GLY A 1 171 ? -6.696 0.691 -12.586 1.00 57.94 171 GLY A O 1
ATOM 1344 N N . CYS A 1 172 ? -7.617 0.947 -10.553 1.00 61.47 172 CYS A N 1
ATOM 1345 C CA . CYS A 1 172 ? -6.690 0.042 -9.861 1.00 61.47 172 CYS A CA 1
ATOM 1346 C C . CYS A 1 172 ? -7.305 -1.282 -9.387 1.00 61.47 172 CYS A C 1
ATOM 1348 O O . CYS A 1 172 ? -6.569 -2.113 -8.867 1.00 61.47 172 CYS A O 1
ATOM 1350 N N . ARG A 1 173 ? -8.591 -1.549 -9.671 1.00 70.19 173 ARG A N 1
ATOM 1351 C CA . ARG A 1 173 ? -9.277 -2.814 -9.312 1.00 70.19 173 ARG A CA 1
ATOM 1352 C C . ARG A 1 173 ? -8.477 -4.067 -9.693 1.00 70.19 173 ARG A C 1
ATOM 1354 O O . ARG A 1 173 ? -8.391 -5.010 -8.921 1.00 70.19 173 ARG A O 1
ATOM 1361 N N . ARG A 1 174 ? -7.830 -4.053 -10.864 1.00 76.25 174 ARG A N 1
ATOM 1362 C CA . ARG A 1 174 ? -7.014 -5.176 -11.369 1.00 76.25 174 ARG A CA 1
ATOM 1363 C C . ARG A 1 174 ? -5.728 -5.453 -10.574 1.00 76.25 174 ARG A C 1
ATOM 1365 O O . ARG A 1 174 ? -5.113 -6.491 -10.792 1.00 76.25 174 ARG A O 1
ATOM 1372 N N . TYR A 1 175 ? -5.304 -4.500 -9.747 1.00 80.62 175 TYR A N 1
ATOM 1373 C CA . TYR A 1 175 ? -4.104 -4.574 -8.917 1.00 80.62 175 TYR A CA 1
ATOM 1374 C C . TYR A 1 175 ? -4.445 -4.822 -7.446 1.00 80.62 175 TYR A C 1
ATOM 1376 O O . TYR A 1 175 ? -3.546 -4.813 -6.618 1.00 80.62 175 TYR A O 1
ATOM 1384 N N . ARG A 1 176 ? -5.720 -5.042 -7.088 1.00 81.50 176 ARG A N 1
ATOM 1385 C CA . ARG A 1 176 ? -6.122 -5.339 -5.707 1.00 81.50 176 ARG A CA 1
ATOM 1386 C C . ARG A 1 176 ? -5.320 -6.528 -5.168 1.00 81.50 176 ARG A C 1
ATOM 1388 O O . ARG A 1 176 ? -5.259 -7.577 -5.801 1.00 81.50 176 ARG A O 1
ATOM 1395 N N . GLY A 1 177 ? -4.692 -6.353 -4.012 1.00 78.19 177 GLY A N 1
ATOM 1396 C CA . GLY A 1 177 ? -3.828 -7.356 -3.393 1.00 78.19 177 GLY A CA 1
ATOM 1397 C C . GLY A 1 177 ? -2.391 -7.402 -3.923 1.00 78.19 177 GLY A C 1
ATOM 1398 O O . GLY A 1 177 ? -1.563 -8.007 -3.251 1.00 78.19 177 GLY A O 1
ATOM 1399 N N . ASP A 1 178 ? -2.070 -6.743 -5.046 1.00 85.69 178 ASP A N 1
ATOM 1400 C CA . ASP A 1 178 ? -0.682 -6.641 -5.522 1.00 85.69 178 ASP A CA 1
ATOM 1401 C C . ASP A 1 178 ? 0.142 -5.781 -4.560 1.00 85.69 178 ASP A C 1
ATOM 1403 O O . ASP A 1 178 ? -0.366 -4.822 -3.958 1.00 85.69 178 ASP A O 1
ATOM 1407 N N . VAL A 1 179 ? 1.425 -6.117 -4.435 1.00 89.88 179 VAL A N 1
ATOM 1408 C CA . VAL A 1 179 ? 2.361 -5.392 -3.580 1.00 89.88 179 VAL A CA 1
ATOM 1409 C C . VAL A 1 179 ? 3.304 -4.559 -4.436 1.00 89.88 179 VAL A C 1
ATOM 1411 O O . VAL A 1 179 ? 3.824 -4.993 -5.463 1.00 89.88 179 VAL A O 1
ATOM 1414 N N . GLY A 1 180 ? 3.508 -3.315 -4.015 1.00 92.31 180 GLY A N 1
ATOM 1415 C CA . GLY A 1 180 ? 4.382 -2.364 -4.679 1.00 92.31 180 GLY A CA 1
ATOM 1416 C C . GLY A 1 180 ? 5.395 -1.743 -3.737 1.00 92.31 180 GLY A C 1
ATOM 1417 O O . GLY A 1 180 ? 5.212 -1.722 -2.518 1.00 92.31 180 GLY A O 1
ATOM 1418 N N . LEU A 1 181 ? 6.458 -1.212 -4.332 1.00 94.81 181 LEU A N 1
ATOM 1419 C CA . LEU A 1 181 ? 7.492 -0.465 -3.629 1.00 94.81 181 LEU A CA 1
ATOM 1420 C C . LEU A 1 181 ? 7.132 1.020 -3.619 1.00 94.81 181 LEU A C 1
ATOM 1422 O O . LEU A 1 181 ? 6.9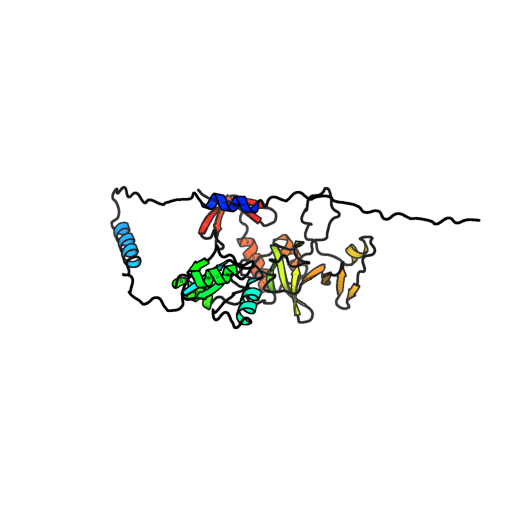29 1.615 -4.678 1.00 94.81 181 LEU A O 1
ATOM 1426 N N . ILE A 1 182 ? 7.108 1.632 -2.440 1.00 93.19 182 ILE A N 1
ATOM 1427 C CA . ILE A 1 182 ? 7.042 3.084 -2.306 1.00 93.19 182 ILE A CA 1
ATOM 1428 C C . ILE A 1 182 ? 8.436 3.650 -2.547 1.00 93.19 182 ILE A C 1
ATOM 1430 O O . ILE A 1 182 ? 9.405 3.258 -1.897 1.00 93.19 182 ILE A O 1
ATOM 1434 N N . THR A 1 183 ? 8.552 4.593 -3.470 1.00 93.25 183 THR A N 1
ATOM 1435 C CA . THR A 1 183 ? 9.811 5.281 -3.762 1.00 93.25 183 THR A CA 1
ATOM 1436 C C . THR A 1 183 ? 9.551 6.716 -4.190 1.00 93.25 183 THR A C 1
ATOM 1438 O O . THR A 1 183 ? 8.406 7.122 -4.357 1.00 93.25 183 THR A O 1
ATOM 1441 N N . GLU A 1 184 ? 10.611 7.488 -4.373 1.00 91.00 184 GLU A N 1
ATOM 1442 C CA . GLU A 1 184 ? 10.514 8.839 -4.907 1.00 91.00 184 GLU A CA 1
ATOM 1443 C C . GLU A 1 184 ? 10.682 8.822 -6.427 1.00 91.00 184 GLU A C 1
ATOM 1445 O O . GLU A 1 184 ? 11.612 8.224 -6.973 1.00 91.00 184 GLU A O 1
ATOM 1450 N N . HIS A 1 185 ? 9.785 9.508 -7.126 1.00 86.25 185 HIS A N 1
ATOM 1451 C CA . HIS A 1 185 ? 9.881 9.750 -8.556 1.00 86.25 185 HIS A CA 1
ATOM 1452 C C . HIS A 1 185 ? 9.587 11.224 -8.822 1.00 86.25 185 HIS A C 1
ATOM 1454 O O . HIS A 1 185 ? 8.517 11.721 -8.486 1.00 86.25 185 HIS A O 1
ATOM 1460 N N . LEU A 1 186 ? 10.565 11.934 -9.396 1.00 85.12 186 LEU A N 1
ATOM 1461 C CA . LEU A 1 186 ? 10.486 13.376 -9.671 1.00 85.12 186 LEU A CA 1
ATOM 1462 C C . LEU A 1 186 ? 10.144 14.234 -8.432 1.00 85.12 186 LEU A C 1
ATOM 1464 O O . LEU A 1 186 ? 9.515 15.280 -8.554 1.00 85.12 186 LEU A O 1
ATOM 1468 N N . GLY A 1 187 ? 10.577 13.803 -7.241 1.00 82.56 187 GLY A N 1
ATOM 1469 C CA . GLY A 1 187 ? 10.341 14.512 -5.977 1.00 82.56 187 GLY A CA 1
ATOM 1470 C C . GLY A 1 187 ? 8.981 14.239 -5.327 1.00 82.56 187 GLY A C 1
ATOM 1471 O O . GLY A 1 187 ? 8.703 14.798 -4.270 1.00 82.56 187 GLY A O 1
ATOM 1472 N N . GLU A 1 188 ? 8.148 13.374 -5.912 1.00 86.81 188 GLU A N 1
ATOM 1473 C CA . GLU A 1 188 ? 6.917 12.890 -5.285 1.00 86.81 188 GLU A CA 1
ATOM 1474 C C . GLU A 1 188 ? 7.059 11.426 -4.858 1.00 86.81 188 GLU A C 1
ATOM 1476 O O . GLU A 1 188 ? 7.691 10.618 -5.542 1.00 86.81 188 GLU A O 1
ATOM 1481 N N . LEU A 1 189 ? 6.434 11.067 -3.734 1.00 90.31 189 LEU A N 1
ATOM 1482 C CA . LEU A 1 189 ? 6.289 9.668 -3.344 1.00 90.31 189 LEU A CA 1
ATOM 1483 C C . LEU A 1 189 ? 5.319 8.979 -4.303 1.00 90.31 189 LEU A C 1
ATOM 1485 O O . LEU A 1 189 ? 4.190 9.430 -4.498 1.00 90.31 189 LEU A O 1
ATOM 1489 N N . VAL A 1 190 ? 5.762 7.869 -4.879 1.00 92.19 190 VAL A N 1
ATOM 1490 C CA . VAL A 1 190 ? 5.000 7.037 -5.806 1.00 92.19 190 VAL A CA 1
ATOM 1491 C C . VAL A 1 190 ? 5.021 5.580 -5.359 1.00 92.19 190 VAL A C 1
ATOM 1493 O O . VAL A 1 190 ? 5.975 5.115 -4.740 1.00 92.19 190 VAL A O 1
ATOM 1496 N N . LEU A 1 191 ? 3.975 4.842 -5.712 1.00 92.88 191 LEU A N 1
ATOM 1497 C CA . LEU A 1 191 ? 3.913 3.393 -5.610 1.00 92.88 191 LEU A CA 1
ATOM 1498 C C . LEU A 1 191 ? 4.280 2.784 -6.965 1.00 92.88 191 LEU A C 1
ATOM 1500 O O . LEU A 1 191 ? 3.598 3.023 -7.964 1.00 92.88 191 LEU A O 1
ATOM 1504 N N . LEU A 1 192 ? 5.338 1.977 -6.989 1.00 94.38 192 LEU A N 1
ATOM 1505 C CA . LEU A 1 192 ? 5.742 1.195 -8.150 1.00 94.38 192 LEU A CA 1
ATOM 1506 C C . LEU A 1 192 ? 5.165 -0.211 -8.067 1.00 94.38 192 LEU A C 1
ATOM 1508 O O . LEU A 1 192 ? 5.450 -0.941 -7.122 1.00 94.38 192 LEU A O 1
ATOM 1512 N N . LEU A 1 193 ? 4.403 -0.605 -9.084 1.00 92.69 193 LEU A N 1
ATOM 1513 C CA . LEU A 1 193 ? 3.834 -1.948 -9.208 1.00 92.69 193 LEU A CA 1
ATOM 1514 C C . LEU A 1 193 ? 4.392 -2.671 -10.427 1.00 92.69 193 LEU A C 1
ATOM 1516 O O . LEU A 1 193 ? 4.647 -2.052 -11.466 1.00 92.69 193 LEU A O 1
ATOM 1520 N N . VAL A 1 194 ? 4.506 -3.996 -10.335 1.00 92.62 194 VAL A N 1
ATOM 1521 C CA . VAL A 1 194 ? 4.728 -4.829 -11.519 1.00 92.62 194 VAL A CA 1
ATOM 1522 C C . VAL A 1 194 ? 3.414 -4.875 -12.307 1.00 92.62 194 VAL A C 1
ATOM 1524 O O . VAL A 1 194 ? 2.385 -5.321 -11.795 1.00 92.62 194 VAL A O 1
ATOM 1527 N N . PRO A 1 195 ? 3.379 -4.356 -13.542 1.00 89.38 195 PRO A N 1
ATOM 1528 C CA . PRO A 1 195 ? 2.127 -4.224 -14.261 1.00 89.38 195 PRO A CA 1
ATOM 1529 C C . PRO A 1 195 ? 1.587 -5.572 -14.737 1.00 89.38 195 PRO A C 1
ATOM 1531 O O . PRO A 1 195 ? 2.322 -6.471 -15.130 1.00 89.38 195 PRO A O 1
ATOM 1534 N N . ARG A 1 196 ? 0.260 -5.663 -14.794 1.00 84.81 196 ARG A N 1
ATOM 1535 C CA . ARG A 1 196 ? -0.474 -6.718 -15.486 1.00 84.81 196 ARG A CA 1
ATOM 1536 C C . ARG A 1 196 ? -0.936 -6.145 -16.823 1.00 84.81 196 ARG A C 1
ATOM 1538 O O . ARG A 1 196 ? -1.664 -5.150 -16.836 1.00 84.81 196 ARG A O 1
ATOM 1545 N N . LEU A 1 197 ? -0.515 -6.715 -17.948 1.00 78.00 197 LEU A N 1
ATOM 1546 C CA . LEU A 1 197 ? -1.030 -6.316 -19.262 1.00 78.00 197 LEU A CA 1
ATOM 1547 C C . LEU A 1 197 ? -2.306 -7.110 -19.561 1.00 78.00 197 LEU A C 1
ATOM 1549 O O . LEU A 1 197 ? -2.361 -8.289 -19.239 1.00 78.00 197 LEU A O 1
ATOM 1553 N N . PRO A 1 198 ? -3.373 -6.491 -20.091 1.00 67.94 198 PRO A N 1
ATOM 1554 C CA . PRO A 1 198 ? -4.550 -7.248 -20.503 1.00 67.94 198 PRO A CA 1
ATOM 1555 C C . PRO A 1 198 ? -4.158 -8.195 -21.644 1.00 67.94 198 PRO A C 1
ATOM 1557 O O . PRO A 1 198 ? -3.649 -7.735 -22.666 1.00 67.94 198 PRO A O 1
ATOM 1560 N N . VAL A 1 199 ? -4.368 -9.494 -21.437 1.00 58.31 199 VAL A N 1
ATOM 1561 C CA . VAL A 1 199 ? -4.368 -10.492 -22.512 1.00 58.31 199 VAL A CA 1
ATOM 1562 C C . VAL A 1 199 ? -5.752 -10.424 -23.156 1.00 58.31 199 VAL A C 1
ATOM 1564 O O . VAL A 1 199 ? -6.733 -10.157 -22.457 1.00 58.31 199 VAL A O 1
ATOM 1567 N N . GLU A 1 200 ? -5.834 -10.557 -24.478 1.00 54.12 200 GLU A N 1
ATOM 1568 C CA . GLU A 1 200 ? -7.123 -10.646 -25.170 1.00 54.12 200 GLU A CA 1
ATOM 1569 C C . GLU A 1 200 ? -7.949 -11.778 -24.541 1.00 54.12 200 GLU A C 1
ATOM 1571 O O . GLU A 1 200 ? -7.408 -12.825 -24.194 1.00 54.12 200 GLU A O 1
ATOM 1576 N N . PHE A 1 201 ? -9.231 -11.511 -24.284 1.00 47.12 201 PHE A N 1
ATOM 1577 C CA . PHE A 1 201 ? -10.115 -12.408 -23.545 1.00 47.12 201 PHE A CA 1
ATOM 1578 C C . PHE A 1 201 ? -10.223 -13.762 -24.254 1.00 47.12 201 PHE A C 1
ATOM 1580 O O . PHE A 1 201 ? -10.927 -13.882 -25.254 1.00 47.12 201 PHE A O 1
ATOM 1587 N N . GLU A 1 202 ? -9.592 -14.799 -23.709 1.00 44.12 202 GLU A N 1
ATOM 1588 C CA . GLU A 1 202 ? -9.953 -16.173 -24.038 1.00 44.12 202 GLU A CA 1
ATOM 1589 C C . GLU A 1 202 ? -11.091 -16.621 -23.106 1.00 44.12 202 GLU A C 1
ATOM 1591 O O . GLU A 1 202 ? -10.939 -16.719 -21.890 1.00 44.12 202 GLU A O 1
ATOM 1596 N N . ALA A 1 203 ? -12.255 -16.883 -23.707 1.00 48.19 203 ALA A N 1
ATOM 1597 C CA . ALA A 1 203 ? -13.335 -17.702 -23.151 1.00 48.19 203 ALA A CA 1
ATOM 1598 C C . ALA A 1 203 ? -14.060 -17.201 -21.878 1.00 48.19 203 ALA A C 1
ATOM 1600 O O . ALA A 1 203 ? -14.378 -17.995 -20.994 1.00 48.19 203 ALA A O 1
ATOM 1601 N N . GLY A 1 204 ? -14.386 -15.904 -21.787 1.00 50.72 204 GLY A N 1
ATOM 1602 C CA . GLY A 1 204 ? -15.443 -15.410 -20.882 1.00 50.72 204 GLY A CA 1
ATOM 1603 C C . GLY A 1 204 ? -15.172 -15.517 -19.373 1.00 50.72 204 GLY A C 1
ATOM 1604 O O . GLY A 1 204 ? -16.040 -15.176 -18.576 1.00 50.72 204 GLY A O 1
ATOM 1605 N N . ARG A 1 205 ? -13.974 -15.949 -18.957 1.00 52.75 205 ARG A N 1
ATOM 1606 C CA . ARG A 1 205 ? -13.535 -15.950 -17.555 1.00 52.75 205 ARG A CA 1
ATOM 1607 C C . ARG A 1 205 ? -12.590 -14.778 -17.300 1.00 52.75 205 ARG A C 1
ATOM 1609 O O . ARG A 1 205 ? -11.651 -14.549 -18.060 1.00 52.75 205 ARG A O 1
ATOM 1616 N N . LEU A 1 206 ? -12.813 -14.048 -16.205 1.00 54.53 206 LEU A N 1
ATOM 1617 C CA . LEU A 1 206 ? -11.921 -12.993 -15.705 1.00 54.53 206 LEU A CA 1
ATOM 1618 C C . LEU A 1 206 ? -10.625 -13.610 -15.148 1.00 54.53 206 LEU A C 1
ATOM 1620 O O . LEU A 1 206 ? -10.416 -13.677 -13.941 1.00 54.53 206 LEU A O 1
ATOM 1624 N N . ILE A 1 207 ? -9.738 -14.080 -16.025 1.00 65.62 207 ILE A N 1
ATOM 1625 C CA . ILE A 1 207 ? -8.412 -14.557 -15.622 1.00 65.62 207 ILE A CA 1
ATOM 1626 C C . ILE A 1 207 ? -7.542 -13.337 -15.316 1.00 65.62 207 ILE A C 1
ATOM 1628 O O . ILE A 1 207 ? -7.349 -12.457 -16.161 1.00 65.62 207 ILE A O 1
ATOM 1632 N N . ARG A 1 208 ? -7.007 -13.271 -14.093 1.00 70.56 208 ARG A N 1
ATOM 1633 C CA . ARG A 1 208 ? -6.080 -12.215 -13.676 1.00 70.56 208 ARG A CA 1
ATOM 1634 C C . ARG A 1 208 ? -4.789 -12.323 -14.505 1.00 70.56 208 ARG A C 1
ATOM 1636 O O . ARG A 1 208 ? -4.088 -13.322 -14.381 1.00 70.56 208 ARG A O 1
ATOM 1643 N N . PRO A 1 209 ? -4.422 -11.318 -15.324 1.00 76.62 209 PRO A N 1
ATOM 1644 C CA . PRO A 1 209 ? -3.255 -11.451 -16.193 1.00 76.62 209 PRO A CA 1
ATOM 1645 C C . PRO A 1 209 ? -1.948 -11.524 -15.401 1.00 76.62 209 PRO A C 1
ATOM 1647 O O . PRO A 1 209 ? -1.863 -10.879 -14.347 1.00 76.62 209 PRO A O 1
ATOM 1650 N N . PRO A 1 210 ? -0.917 -12.224 -15.906 1.00 80.75 210 PRO A N 1
ATOM 1651 C CA . PRO A 1 210 ? 0.363 -12.333 -15.219 1.00 80.75 210 PRO A CA 1
ATOM 1652 C C . PRO A 1 210 ? 1.029 -10.961 -15.058 1.00 80.75 210 PRO A C 1
ATOM 1654 O O . PRO A 1 210 ? 0.859 -10.054 -15.883 1.00 80.75 210 PRO A O 1
ATOM 1657 N N . GLN A 1 211 ? 1.787 -10.808 -13.976 1.00 85.19 211 GLN A N 1
ATOM 1658 C CA . GLN A 1 211 ? 2.600 -9.621 -13.729 1.00 85.19 211 GLN A CA 1
ATOM 1659 C C . GLN A 1 211 ? 3.885 -9.702 -14.549 1.00 85.19 211 GLN A C 1
ATOM 1661 O O . GLN A 1 211 ? 4.656 -10.648 -14.410 1.00 85.19 211 GLN A O 1
ATOM 1666 N N . ILE A 1 212 ? 4.113 -8.727 -15.427 1.00 86.94 212 ILE A N 1
ATOM 1667 C CA . ILE A 1 212 ? 5.278 -8.700 -16.315 1.00 86.94 212 ILE A CA 1
ATOM 1668 C C . ILE A 1 212 ? 5.701 -7.249 -16.525 1.00 86.94 212 ILE A C 1
ATOM 1670 O O . ILE A 1 212 ? 4.883 -6.421 -16.921 1.00 86.94 212 ILE A O 1
ATOM 1674 N N . LEU A 1 213 ? 6.989 -6.946 -16.337 1.00 88.31 213 LEU A N 1
ATOM 1675 C CA . LEU A 1 213 ? 7.536 -5.620 -16.636 1.00 88.31 213 LEU A CA 1
ATOM 1676 C C . LEU A 1 213 ? 7.336 -5.237 -18.108 1.00 88.31 213 LEU A C 1
ATOM 1678 O O . LEU A 1 213 ? 7.613 -6.007 -19.036 1.00 88.31 213 LEU A O 1
ATOM 1682 N N . VAL A 1 214 ? 6.876 -4.007 -18.318 1.00 86.31 214 VAL A N 1
ATOM 1683 C CA . VAL A 1 214 ? 6.545 -3.485 -19.645 1.00 86.31 214 VAL A CA 1
ATOM 1684 C C . VAL A 1 214 ? 7.769 -2.808 -20.242 1.00 86.31 214 VAL A C 1
ATOM 1686 O O . VAL A 1 214 ? 8.257 -1.831 -19.689 1.00 86.31 214 VAL A O 1
ATOM 1689 N N . SER A 1 215 ? 8.247 -3.262 -21.402 1.00 83.75 215 SER A N 1
ATOM 1690 C CA . SER A 1 215 ? 9.278 -2.518 -22.133 1.00 83.75 215 SER A CA 1
ATOM 1691 C C . SER A 1 215 ? 8.652 -1.648 -23.231 1.00 83.75 215 SER A C 1
ATOM 1693 O O . SER A 1 215 ? 7.733 -2.107 -23.920 1.00 83.75 215 SER A O 1
ATOM 1695 N N . PRO A 1 216 ? 9.167 -0.425 -23.467 1.00 79.25 216 PRO A N 1
ATOM 1696 C CA . PRO A 1 216 ? 8.702 0.431 -24.561 1.00 79.25 216 PRO A CA 1
ATOM 1697 C C . PRO A 1 216 ? 8.765 -0.280 -25.917 1.00 79.25 216 PRO A C 1
ATOM 1699 O O . PRO A 1 216 ? 7.850 -0.170 -26.727 1.00 79.25 216 PRO A O 1
ATOM 1702 N N . THR A 1 217 ? 9.813 -1.081 -26.132 1.00 79.88 217 THR A N 1
ATOM 1703 C CA . THR A 1 217 ? 10.018 -1.883 -27.345 1.00 79.88 217 THR A CA 1
ATOM 1704 C C . THR A 1 217 ? 8.945 -2.954 -27.535 1.00 79.88 217 THR A C 1
ATOM 1706 O O . THR A 1 217 ? 8.424 -3.105 -28.638 1.00 79.88 217 THR A O 1
ATOM 1709 N N . LYS A 1 218 ? 8.559 -3.666 -26.465 1.00 77.12 218 LYS A N 1
ATOM 1710 C CA . LYS A 1 218 ? 7.479 -4.663 -26.508 1.00 77.12 218 LYS A CA 1
ATOM 1711 C C . LYS A 1 218 ? 6.138 -3.994 -26.786 1.00 77.12 218 LYS A C 1
ATOM 1713 O O . LYS A 1 218 ? 5.367 -4.507 -27.583 1.00 77.12 218 LYS A O 1
ATOM 1718 N N . VAL A 1 219 ? 5.879 -2.829 -26.190 1.00 75.38 219 VAL A N 1
ATOM 1719 C CA . VAL A 1 219 ? 4.640 -2.071 -26.422 1.00 75.38 219 VAL A CA 1
ATOM 1720 C C . VAL A 1 219 ? 4.542 -1.555 -27.855 1.00 75.38 219 VAL A C 1
ATOM 1722 O O . VAL A 1 219 ? 3.477 -1.653 -28.451 1.00 75.38 219 VAL A O 1
ATOM 1725 N N . GLN A 1 220 ? 5.638 -1.055 -28.433 1.00 73.56 220 GLN A N 1
ATOM 1726 C CA . GLN A 1 220 ? 5.671 -0.632 -29.840 1.00 73.56 220 GLN A CA 1
ATOM 1727 C C . GLN A 1 220 ? 5.441 -1.798 -30.812 1.00 73.56 220 GLN A C 1
ATOM 1729 O O . GLN A 1 220 ? 4.872 -1.599 -31.883 1.00 73.56 220 GLN A O 1
ATOM 1734 N N . ALA A 1 221 ? 5.870 -3.010 -30.444 1.00 70.31 221 ALA A N 1
ATOM 1735 C CA . ALA A 1 221 ? 5.662 -4.212 -31.246 1.00 70.31 221 ALA A CA 1
ATOM 1736 C C . ALA A 1 221 ? 4.208 -4.722 -31.207 1.00 70.31 221 ALA A C 1
ATOM 1738 O O . ALA A 1 221 ? 3.764 -5.367 -32.160 1.00 70.31 221 ALA A O 1
ATOM 1739 N N . ILE A 1 222 ? 3.456 -4.419 -30.140 1.00 69.94 222 ILE A N 1
ATOM 1740 C CA . ILE A 1 222 ? 2.023 -4.721 -30.042 1.00 69.94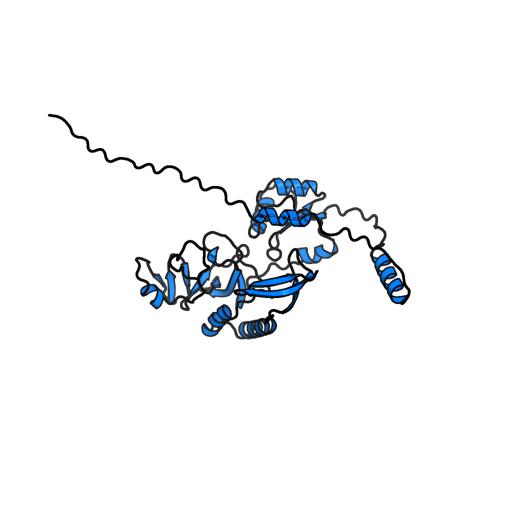 222 ILE A CA 1
ATOM 1741 C C . ILE A 1 222 ? 1.284 -3.795 -31.019 1.00 69.94 222 ILE A C 1
ATOM 1743 O O . ILE A 1 222 ? 1.029 -2.624 -30.741 1.00 69.94 222 ILE A O 1
ATOM 1747 N N . ARG A 1 223 ? 0.973 -4.322 -32.208 1.00 48.22 223 ARG A N 1
ATOM 1748 C CA . ARG A 1 223 ? 0.279 -3.598 -33.280 1.00 48.22 223 ARG A CA 1
ATOM 1749 C C . ARG A 1 223 ? -1.068 -3.059 -32.784 1.00 48.22 223 ARG A C 1
ATOM 1751 O O . ARG A 1 223 ? -1.981 -3.822 -32.498 1.00 48.22 223 ARG A O 1
ATOM 1758 N N . GLY A 1 224 ? -1.206 -1.735 -32.736 1.00 54.91 224 GLY A N 1
ATOM 1759 C CA . GLY A 1 224 ? -2.465 -1.042 -32.457 1.00 54.91 224 GLY A CA 1
ATOM 1760 C C . GLY A 1 224 ? -2.279 0.476 -32.431 1.00 54.91 224 GLY A C 1
ATOM 1761 O O . GLY A 1 224 ? -1.181 0.958 -32.166 1.00 54.91 224 GLY A O 1
ATOM 1762 N N . ARG A 1 225 ? -3.348 1.247 -32.685 1.00 53.25 225 ARG A N 1
ATOM 1763 C CA . ARG A 1 225 ? -3.407 2.733 -32.656 1.00 53.25 225 ARG A CA 1
ATOM 1764 C C . ARG A 1 225 ? -3.173 3.342 -31.256 1.00 53.25 225 ARG A C 1
ATOM 1766 O O . ARG A 1 225 ? -3.730 4.384 -30.918 1.00 53.25 225 ARG A O 1
ATOM 1773 N N . THR A 1 226 ? -2.390 2.697 -30.400 1.00 61.16 226 THR A N 1
ATOM 1774 C CA . THR A 1 226 ? -2.180 3.156 -29.029 1.00 61.16 226 THR A CA 1
ATOM 1775 C C . THR A 1 226 ? -1.010 4.127 -29.005 1.00 61.16 226 THR A C 1
ATOM 1777 O O . THR A 1 226 ? 0.121 3.770 -29.325 1.00 61.16 226 THR A O 1
ATOM 1780 N N . ARG A 1 227 ? -1.289 5.377 -28.637 1.00 66.50 227 ARG A N 1
ATOM 1781 C CA . ARG A 1 227 ? -0.298 6.452 -28.572 1.00 66.50 227 ARG A CA 1
ATOM 1782 C C . ARG A 1 227 ? 0.654 6.185 -27.401 1.00 66.50 227 ARG A C 1
ATOM 1784 O O . ARG A 1 227 ? 0.271 6.359 -26.248 1.00 66.50 227 ARG A O 1
ATOM 1791 N N . LEU A 1 228 ? 1.866 5.723 -27.703 1.00 80.06 228 LEU A N 1
ATOM 1792 C CA . LEU A 1 228 ? 2.971 5.698 -26.749 1.00 80.06 228 LEU A CA 1
ATOM 1793 C C . LEU A 1 228 ? 3.579 7.101 -26.704 1.00 80.06 228 LEU A C 1
ATOM 1795 O O . LEU A 1 228 ? 4.014 7.613 -27.734 1.00 80.06 228 LEU A O 1
ATOM 1799 N N . SER A 1 229 ? 3.607 7.715 -25.526 1.00 82.88 229 SER A N 1
ATOM 1800 C CA . SER A 1 229 ? 4.348 8.959 -25.296 1.00 82.88 229 SER A CA 1
ATOM 1801 C C . SER A 1 229 ? 5.531 8.645 -24.401 1.00 82.88 229 SER A C 1
ATOM 1803 O O . SER A 1 229 ? 5.327 8.113 -23.315 1.00 82.88 229 SER A O 1
ATOM 1805 N N . VAL A 1 230 ? 6.749 8.938 -24.849 1.00 86.00 230 VAL A N 1
ATOM 1806 C CA . VAL A 1 230 ? 7.967 8.746 -24.052 1.00 86.00 230 VAL A CA 1
ATOM 1807 C C . VAL A 1 230 ? 8.412 10.107 -23.535 1.00 86.00 230 VAL A C 1
ATOM 1809 O O . VAL A 1 230 ? 8.508 11.060 -24.306 1.00 86.00 230 VAL A O 1
ATOM 1812 N N . ASN A 1 231 ? 8.647 10.191 -22.234 1.00 85.88 231 ASN A N 1
ATOM 1813 C CA . ASN A 1 231 ? 9.114 11.386 -21.550 1.00 85.88 231 ASN A CA 1
ATOM 1814 C C . ASN A 1 231 ? 10.652 11.428 -21.535 1.00 85.88 231 ASN A C 1
ATOM 1816 O O . ASN A 1 231 ? 11.330 10.423 -21.759 1.00 85.88 231 ASN A O 1
ATOM 1820 N N . ASN A 1 232 ? 11.215 12.600 -21.237 1.00 83.69 232 ASN A N 1
ATOM 1821 C CA . ASN A 1 232 ? 12.667 12.828 -21.268 1.00 83.69 232 ASN A CA 1
ATOM 1822 C C . ASN A 1 232 ? 13.450 12.008 -20.227 1.00 83.69 232 ASN A C 1
ATOM 1824 O O . ASN A 1 232 ? 14.634 11.749 -20.416 1.00 83.69 232 ASN A O 1
ATOM 1828 N N . ASP A 1 233 ? 12.803 11.595 -19.140 1.00 84.00 233 ASP A N 1
ATOM 1829 C CA . ASP A 1 233 ? 13.368 10.751 -18.081 1.00 84.00 233 ASP A CA 1
ATOM 1830 C C . ASP A 1 233 ? 13.304 9.245 -18.413 1.00 84.00 233 ASP A C 1
ATOM 1832 O O . ASP A 1 233 ? 13.660 8.399 -17.592 1.00 84.00 233 ASP A O 1
ATOM 1836 N N . GLY A 1 234 ? 12.827 8.895 -19.612 1.00 84.69 234 GLY A N 1
ATOM 1837 C CA . GLY A 1 234 ? 12.618 7.520 -20.053 1.00 84.69 234 GLY A CA 1
ATOM 1838 C C . GLY A 1 234 ? 11.328 6.888 -19.528 1.00 84.69 234 GLY A C 1
ATOM 1839 O O . GLY A 1 234 ? 11.016 5.765 -19.929 1.00 84.69 234 GLY A O 1
ATOM 1840 N N . SER A 1 235 ? 10.559 7.577 -18.674 1.00 89.44 235 SER A N 1
ATOM 1841 C CA . SER A 1 235 ? 9.195 7.155 -18.346 1.00 89.44 235 SER A CA 1
ATOM 1842 C C . SER A 1 235 ? 8.313 7.230 -19.594 1.00 89.44 235 SER A C 1
ATOM 1844 O O . SER A 1 235 ? 8.604 7.954 -20.549 1.00 89.44 235 SER A O 1
ATOM 1846 N N . PHE A 1 236 ? 7.243 6.446 -19.639 1.00 90.25 236 PHE A N 1
ATOM 1847 C CA . PHE A 1 236 ? 6.367 6.420 -20.804 1.00 90.25 236 PHE A CA 1
ATOM 1848 C C . PHE A 1 236 ? 4.908 6.229 -20.420 1.00 90.25 236 PHE A C 1
ATOM 1850 O O . PHE A 1 236 ? 4.574 5.569 -19.440 1.00 90.25 236 PHE A O 1
ATOM 1857 N N . VAL A 1 237 ? 4.021 6.802 -21.225 1.00 89.44 237 VAL A N 1
ATOM 1858 C CA . VAL A 1 237 ? 2.576 6.671 -21.070 1.00 89.44 237 VAL A CA 1
ATOM 1859 C C . VAL A 1 237 ? 2.057 5.658 -22.077 1.00 89.44 237 VAL A C 1
ATOM 1861 O O . VAL A 1 237 ? 2.226 5.824 -23.286 1.00 89.44 237 VAL A O 1
ATOM 1864 N N . TYR A 1 238 ? 1.389 4.624 -21.573 1.00 85.81 238 TYR A N 1
ATOM 1865 C CA . TYR A 1 238 ? 0.711 3.608 -22.371 1.00 85.81 238 TYR A CA 1
ATOM 1866 C C . TYR A 1 238 ? -0.706 3.393 -21.834 1.00 85.81 238 TYR A C 1
ATOM 1868 O O . TYR A 1 238 ? -0.900 3.226 -20.634 1.00 85.81 238 TYR A O 1
ATOM 1876 N N . ARG A 1 239 ? -1.719 3.438 -22.714 1.00 82.69 239 ARG A N 1
ATOM 1877 C CA . ARG A 1 239 ? -3.150 3.339 -22.345 1.00 82.69 239 ARG A CA 1
ATOM 1878 C C . ARG A 1 239 ? -3.536 4.246 -21.160 1.00 82.69 239 ARG A C 1
ATOM 1880 O O . ARG A 1 239 ? -4.176 3.794 -20.217 1.00 82.69 239 ARG A O 1
ATOM 1887 N N . GLN A 1 240 ? -3.117 5.515 -21.218 1.00 84.25 240 GLN A N 1
ATOM 1888 C CA . GLN A 1 240 ? -3.368 6.540 -20.186 1.00 84.25 240 GLN A CA 1
ATOM 1889 C C . GLN A 1 240 ? -2.761 6.234 -18.803 1.00 84.25 240 GLN A C 1
ATOM 1891 O O . GLN A 1 240 ? -3.148 6.839 -17.809 1.00 84.25 240 GLN A O 1
ATOM 1896 N N . ARG A 1 241 ? -1.797 5.311 -18.720 1.00 87.69 241 ARG A N 1
ATOM 1897 C CA . ARG A 1 241 ? -1.076 4.989 -17.485 1.00 87.69 241 ARG A CA 1
ATOM 1898 C C . ARG A 1 241 ? 0.398 5.305 -17.634 1.00 87.69 241 ARG A C 1
ATOM 1900 O O . ARG A 1 241 ? 0.966 5.080 -18.702 1.00 87.69 241 ARG A O 1
ATOM 1907 N N . LEU A 1 242 ? 0.993 5.817 -16.563 1.00 90.38 242 LEU A N 1
ATOM 1908 C CA . LEU A 1 242 ? 2.401 6.176 -16.508 1.00 90.38 242 LEU A CA 1
ATOM 1909 C C . LEU A 1 242 ? 3.237 4.976 -16.060 1.00 90.38 242 LEU A C 1
ATOM 1911 O O . LEU A 1 242 ? 2.935 4.336 -15.053 1.00 90.38 242 LEU A O 1
ATOM 1915 N N . TYR A 1 243 ? 4.298 4.695 -16.803 1.00 91.88 243 TYR A N 1
ATOM 1916 C CA . TYR A 1 243 ? 5.251 3.634 -16.522 1.00 91.88 243 TYR A CA 1
ATOM 1917 C C . TYR A 1 243 ? 6.650 4.215 -16.356 1.00 91.88 243 TYR A C 1
ATOM 1919 O O . TYR A 1 243 ? 7.031 5.149 -17.060 1.00 91.88 243 TYR A O 1
ATOM 1927 N N . SER A 1 244 ? 7.435 3.642 -15.449 1.00 92.69 244 SER A N 1
ATOM 1928 C CA . SER A 1 244 ? 8.839 4.000 -15.277 1.00 92.69 244 SER A CA 1
ATOM 1929 C C . SER A 1 244 ? 9.675 3.537 -16.471 1.00 92.69 244 SER A C 1
ATOM 1931 O O . SER A 1 244 ? 9.288 2.621 -17.199 1.00 92.69 244 SER A O 1
ATOM 1933 N N . ALA A 1 245 ? 10.879 4.093 -16.626 1.00 89.81 245 ALA A N 1
ATOM 1934 C CA . ALA A 1 245 ? 11.836 3.647 -17.645 1.00 89.81 245 ALA A CA 1
ATOM 1935 C C . ALA A 1 245 ? 12.175 2.145 -17.555 1.00 89.81 245 ALA A C 1
ATOM 1937 O O . ALA A 1 245 ? 12.547 1.523 -18.548 1.00 89.81 245 ALA A O 1
ATOM 1938 N N . ARG A 1 246 ? 12.019 1.553 -16.362 1.00 91.12 246 ARG A N 1
ATOM 1939 C CA . ARG A 1 246 ? 12.241 0.125 -16.087 1.00 91.12 246 ARG A CA 1
ATOM 1940 C C . ARG A 1 246 ? 10.976 -0.729 -16.250 1.00 91.12 246 ARG A C 1
ATOM 1942 O O . ARG A 1 246 ? 11.026 -1.931 -16.024 1.00 91.12 246 ARG A O 1
ATOM 1949 N N . GLY A 1 247 ? 9.853 -0.126 -16.640 1.00 90.62 247 GLY A N 1
ATOM 1950 C CA . GLY A 1 247 ? 8.622 -0.841 -16.968 1.00 90.62 247 GLY A CA 1
ATOM 1951 C C . GLY A 1 247 ? 7.661 -1.093 -15.812 1.00 90.62 247 GLY A C 1
ATOM 1952 O O . GLY A 1 247 ? 6.731 -1.880 -15.981 1.00 90.62 247 GLY A O 1
ATOM 1953 N N . PHE A 1 248 ? 7.862 -0.445 -14.662 1.00 93.31 248 PHE A N 1
ATOM 1954 C CA . PHE A 1 248 ? 6.925 -0.497 -13.533 1.00 93.31 248 PHE A CA 1
ATOM 1955 C C . PHE A 1 248 ? 5.770 0.471 -13.757 1.00 93.31 248 PHE A C 1
ATOM 1957 O O . PHE A 1 248 ? 5.984 1.558 -14.284 1.00 93.31 248 PHE A O 1
ATOM 1964 N N . LEU A 1 249 ? 4.564 0.118 -13.321 1.00 91.88 249 LEU A N 1
ATOM 1965 C CA . LEU A 1 249 ? 3.443 1.053 -13.269 1.00 91.88 249 LEU A CA 1
ATOM 1966 C C . LEU A 1 249 ? 3.658 2.040 -12.117 1.00 91.88 249 LEU A C 1
ATOM 1968 O O . LEU A 1 249 ? 3.917 1.612 -10.995 1.00 91.88 249 LEU A O 1
ATOM 1972 N N . ILE A 1 250 ? 3.520 3.336 -12.396 1.00 91.75 250 ILE A N 1
ATOM 1973 C CA . ILE A 1 250 ? 3.640 4.412 -11.410 1.00 91.75 250 ILE A CA 1
ATOM 1974 C C . ILE A 1 250 ? 2.237 4.832 -10.972 1.00 91.75 250 ILE A C 1
ATOM 1976 O O . ILE A 1 250 ? 1.426 5.260 -11.796 1.00 91.75 250 ILE A O 1
ATOM 1980 N N . LEU A 1 251 ? 1.958 4.731 -9.672 1.00 89.12 251 LEU A N 1
ATOM 1981 C CA . LEU A 1 251 ? 0.730 5.222 -9.048 1.00 89.12 251 LEU A CA 1
ATOM 1982 C C . LEU A 1 251 ? 1.051 6.228 -7.945 1.00 89.12 251 LEU A C 1
ATOM 1984 O O . LEU A 1 251 ? 2.081 6.128 -7.284 1.00 89.12 251 LEU A O 1
ATOM 1988 N N . LYS A 1 252 ? 0.137 7.167 -7.698 1.00 85.94 252 LYS A N 1
ATOM 1989 C CA . LYS A 1 252 ? 0.220 8.040 -6.526 1.00 85.94 252 LYS A CA 1
ATOM 1990 C C . LYS A 1 252 ? -0.325 7.286 -5.303 1.00 85.94 252 LYS A C 1
ATOM 1992 O O . LYS A 1 252 ? -1.477 6.854 -5.350 1.00 85.94 252 LYS A O 1
ATOM 1997 N N . PRO A 1 253 ? 0.469 7.078 -4.240 1.00 79.12 253 PRO A N 1
ATOM 1998 C CA . PRO A 1 253 ? 0.023 6.380 -3.050 1.00 79.12 253 PRO A CA 1
ATOM 1999 C C . PRO A 1 253 ? -0.977 7.254 -2.290 1.00 79.12 253 PRO A C 1
ATOM 2001 O O . PRO A 1 253 ? -0.768 8.450 -2.097 1.00 79.12 253 PRO A O 1
ATOM 2004 N N . SER A 1 254 ? -2.062 6.636 -1.840 1.00 72.38 254 SER A N 1
ATOM 2005 C CA . SER A 1 254 ? -3.061 7.233 -0.958 1.00 72.38 254 SER A CA 1
ATOM 2006 C C . SER A 1 254 ? -3.351 6.239 0.155 1.00 72.38 254 SER A C 1
ATOM 2008 O O . SER A 1 254 ? -3.515 5.053 -0.125 1.00 72.38 254 SER A O 1
ATOM 2010 N N . HIS A 1 255 ? -3.458 6.697 1.404 1.00 65.56 255 HIS A N 1
ATOM 2011 C CA . HIS A 1 255 ? -3.819 5.837 2.541 1.00 65.56 255 HIS A CA 1
ATOM 2012 C C . HIS A 1 255 ? -5.184 5.155 2.368 1.00 65.56 255 HIS A C 1
ATOM 2014 O O . HIS A 1 255 ? -5.419 4.080 2.913 1.00 65.56 255 HIS A O 1
ATOM 2020 N N . ALA A 1 256 ? -6.088 5.749 1.583 1.00 60.56 256 ALA A N 1
ATOM 2021 C CA . ALA A 1 256 ? -7.341 5.097 1.221 1.00 60.56 256 ALA A CA 1
ATOM 2022 C C . ALA A 1 256 ? -7.090 3.857 0.340 1.00 60.56 256 ALA A C 1
ATOM 2024 O O . ALA A 1 256 ? -7.758 2.833 0.493 1.00 60.56 256 ALA A O 1
ATOM 2025 N N . ASP A 1 257 ? -6.068 3.914 -0.515 1.00 72.50 257 ASP A N 1
ATOM 2026 C CA . ASP A 1 257 ? -5.842 2.946 -1.582 1.00 72.50 257 ASP A CA 1
ATOM 2027 C C . ASP A 1 257 ? -4.815 1.863 -1.268 1.00 72.50 257 ASP A C 1
ATOM 2029 O O . ASP A 1 257 ? -4.772 0.858 -1.982 1.00 72.50 257 ASP A O 1
ATOM 2033 N N . ILE A 1 258 ? -4.021 2.028 -0.208 1.00 76.56 258 ILE A N 1
ATOM 2034 C CA . ILE A 1 258 ? -2.923 1.119 0.130 1.00 76.56 258 ILE A CA 1
ATOM 2035 C C . ILE A 1 258 ? -2.940 0.703 1.602 1.00 76.56 258 ILE A C 1
ATOM 2037 O O . ILE A 1 258 ? -3.315 1.473 2.482 1.00 76.56 258 ILE A O 1
ATOM 2041 N N . VAL A 1 259 ? -2.481 -0.516 1.865 1.00 79.00 259 VAL A N 1
ATOM 2042 C CA . VAL A 1 259 ? -2.183 -1.038 3.199 1.00 79.00 259 VAL A CA 1
ATOM 2043 C C . VAL A 1 259 ? -0.674 -1.015 3.400 1.00 79.00 259 VAL A C 1
ATOM 2045 O O . VAL A 1 259 ? 0.075 -1.499 2.551 1.00 79.00 259 VAL A O 1
ATOM 2048 N N . LEU A 1 260 ? -0.250 -0.474 4.538 1.00 81.25 260 LEU A N 1
ATOM 2049 C CA . LEU A 1 260 ? 1.141 -0.410 4.980 1.00 81.25 260 LEU A CA 1
ATOM 2050 C C . LEU A 1 260 ? 1.318 -1.283 6.222 1.00 81.25 260 LEU A C 1
ATOM 2052 O O . LEU A 1 260 ? 0.400 -1.391 7.036 1.00 81.25 260 LEU A O 1
ATOM 2056 N N . GLY A 1 261 ? 2.499 -1.870 6.394 1.00 72.81 261 GLY A N 1
ATOM 2057 C CA . GLY A 1 261 ? 2.860 -2.572 7.624 1.00 72.81 261 GLY A CA 1
ATOM 2058 C C . GLY A 1 261 ? 4.011 -3.551 7.440 1.00 72.81 261 GLY A C 1
ATOM 2059 O O . GLY A 1 261 ? 4.305 -3.970 6.324 1.00 72.81 261 GLY A O 1
ATOM 2060 N N . ASP A 1 262 ? 4.613 -3.964 8.554 1.00 70.31 262 ASP A N 1
ATOM 2061 C CA . ASP A 1 262 ? 5.786 -4.855 8.576 1.00 70.31 262 ASP A CA 1
ATOM 2062 C C . ASP A 1 262 ? 5.517 -6.241 7.960 1.00 70.31 262 ASP A C 1
ATOM 2064 O O . ASP A 1 262 ? 6.441 -6.937 7.543 1.00 70.31 262 ASP A O 1
ATOM 2068 N N . ASN A 1 263 ? 4.242 -6.631 7.879 1.00 71.31 263 ASN A N 1
ATOM 2069 C CA . ASN A 1 263 ? 3.797 -7.899 7.299 1.00 71.31 263 ASN A CA 1
ATOM 2070 C C . ASN A 1 263 ? 3.442 -7.792 5.808 1.00 71.31 263 ASN A C 1
ATOM 2072 O O . ASN A 1 263 ? 3.074 -8.792 5.193 1.00 71.31 263 ASN A O 1
ATOM 2076 N N . VAL A 1 264 ? 3.510 -6.596 5.216 1.00 83.25 264 VAL A N 1
ATOM 2077 C CA . VAL A 1 264 ? 3.306 -6.420 3.778 1.00 83.25 264 VAL A CA 1
ATOM 2078 C C . VAL A 1 264 ? 4.618 -6.741 3.079 1.00 83.25 264 VAL A C 1
ATOM 2080 O O . VAL A 1 264 ? 5.562 -5.957 3.112 1.00 83.25 264 VAL A O 1
ATOM 2083 N N . LEU A 1 265 ? 4.674 -7.909 2.449 1.00 87.31 265 LEU A N 1
ATOM 2084 C CA . LEU A 1 265 ? 5.829 -8.356 1.679 1.00 87.31 265 LEU A CA 1
ATOM 2085 C C . LEU A 1 265 ? 5.399 -8.674 0.245 1.00 87.31 265 LEU A C 1
ATOM 2087 O O . LEU A 1 265 ? 4.291 -9.188 0.061 1.00 87.31 265 LEU A O 1
ATOM 2091 N N . PRO A 1 266 ? 6.245 -8.356 -0.749 1.00 88.00 266 PRO A N 1
ATOM 2092 C CA . PRO A 1 266 ? 6.010 -8.741 -2.134 1.00 88.00 266 PRO A CA 1
ATOM 2093 C C . PRO A 1 266 ? 6.133 -10.252 -2.297 1.00 88.00 266 PRO A C 1
ATOM 2095 O O . PRO A 1 266 ? 6.777 -10.915 -1.486 1.00 88.00 266 PRO A O 1
ATOM 2098 N N . SER A 1 267 ? 5.582 -10.798 -3.372 1.00 84.12 267 SER A N 1
ATOM 2099 C CA . SER A 1 267 ? 5.875 -12.180 -3.744 1.00 84.12 267 SER A CA 1
ATOM 2100 C C . SER A 1 267 ? 7.330 -12.359 -4.167 1.00 84.12 267 SER A C 1
ATOM 2102 O O . SER A 1 267 ? 8.040 -11.396 -4.478 1.00 84.12 267 SER A O 1
ATOM 2104 N N . GLN A 1 268 ? 7.799 -13.606 -4.232 1.00 84.38 268 GLN A N 1
ATOM 2105 C CA . GLN A 1 268 ? 9.167 -13.890 -4.673 1.00 84.38 268 GLN A CA 1
ATOM 2106 C C . GLN A 1 268 ? 9.412 -13.400 -6.114 1.00 84.38 268 GLN A C 1
ATOM 2108 O O . GLN A 1 268 ? 10.496 -12.898 -6.423 1.00 84.38 268 GLN A O 1
ATOM 2113 N N . THR A 1 269 ? 8.404 -13.507 -6.986 1.00 84.94 269 THR A N 1
ATOM 2114 C CA . THR A 1 269 ? 8.472 -13.050 -8.381 1.00 84.94 269 THR A CA 1
ATOM 2115 C C . THR A 1 269 ? 8.432 -11.529 -8.494 1.00 84.94 269 THR A C 1
ATOM 2117 O O . THR A 1 269 ? 9.204 -10.952 -9.262 1.00 84.94 269 THR A O 1
ATOM 2120 N N . GLU A 1 270 ? 7.586 -10.860 -7.704 1.00 87.94 270 GLU A N 1
ATOM 2121 C CA . GLU A 1 270 ? 7.562 -9.396 -7.618 1.00 87.94 270 GLU A CA 1
ATOM 2122 C C . GLU A 1 270 ? 8.907 -8.878 -7.107 1.00 87.94 270 GLU A C 1
ATOM 2124 O O . GLU A 1 270 ? 9.529 -8.013 -7.725 1.00 87.94 270 GLU A O 1
ATOM 2129 N N . PHE A 1 271 ? 9.401 -9.458 -6.010 1.00 91.00 271 PHE A N 1
ATOM 2130 C CA . PHE A 1 271 ? 10.665 -9.084 -5.392 1.00 91.00 271 PHE A CA 1
ATOM 2131 C C . PHE A 1 271 ? 11.843 -9.234 -6.356 1.00 91.00 271 PHE A C 1
ATOM 2133 O O . PHE A 1 271 ? 12.684 -8.336 -6.427 1.00 91.00 271 PHE A O 1
ATOM 2140 N N . ALA A 1 272 ? 11.886 -10.313 -7.145 1.00 90.38 272 ALA A N 1
ATOM 2141 C CA . ALA A 1 272 ? 12.905 -10.504 -8.175 1.00 90.38 272 ALA A CA 1
ATOM 2142 C C . ALA A 1 272 ? 12.929 -9.340 -9.182 1.00 90.38 272 ALA A C 1
ATOM 2144 O O . ALA A 1 272 ? 14.003 -8.804 -9.457 1.00 90.38 272 ALA A O 1
ATOM 2145 N N . CYS A 1 273 ? 11.761 -8.865 -9.634 1.00 90.69 273 CYS A N 1
ATOM 2146 C CA . CYS A 1 273 ? 11.667 -7.710 -10.532 1.00 90.69 273 CYS A CA 1
ATOM 2147 C C . CYS A 1 273 ? 12.289 -6.450 -9.905 1.00 90.69 273 CYS A C 1
ATOM 2149 O O . CYS A 1 273 ? 13.033 -5.720 -10.564 1.00 90.69 273 CYS A O 1
ATOM 2151 N N . PHE A 1 274 ? 12.022 -6.187 -8.621 1.00 92.94 274 PHE A N 1
ATOM 2152 C CA . PHE A 1 274 ? 12.591 -5.032 -7.918 1.00 92.94 274 PHE A CA 1
A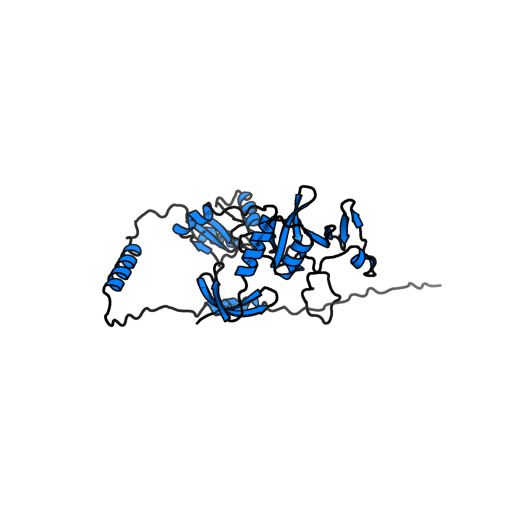TOM 2153 C C . PHE A 1 274 ? 14.102 -5.167 -7.681 1.00 92.94 274 PHE A C 1
ATOM 2155 O O . PHE A 1 274 ? 14.827 -4.177 -7.825 1.00 92.94 274 PHE A O 1
ATOM 2162 N N . VAL A 1 275 ? 14.600 -6.371 -7.388 1.00 92.00 275 VAL A N 1
ATOM 2163 C CA . VAL A 1 275 ? 16.038 -6.643 -7.233 1.00 92.00 275 VAL A CA 1
ATOM 2164 C C . VAL A 1 275 ? 16.781 -6.433 -8.551 1.00 92.00 275 VAL A C 1
ATOM 2166 O O . VAL A 1 275 ? 17.763 -5.694 -8.573 1.00 92.00 275 VAL A O 1
ATOM 2169 N N . GLU A 1 276 ? 16.298 -7.019 -9.649 1.00 90.81 276 GLU A N 1
ATOM 2170 C CA . GLU A 1 276 ? 16.899 -6.875 -10.983 1.00 90.81 276 GLU A CA 1
ATOM 2171 C C . GLU A 1 276 ? 16.885 -5.428 -11.466 1.00 90.81 276 GLU A C 1
ATOM 2173 O O . GLU A 1 276 ? 17.822 -4.963 -12.114 1.00 90.81 276 GLU A O 1
ATOM 2178 N N . SER A 1 277 ? 15.836 -4.687 -11.106 1.00 87.94 277 SER A N 1
ATOM 2179 C CA . SER A 1 277 ? 15.748 -3.277 -11.443 1.00 87.94 277 SER A CA 1
ATOM 2180 C C . SER A 1 277 ? 16.802 -2.433 -10.724 1.00 87.94 277 SER A C 1
ATOM 2182 O O . SER A 1 277 ? 17.164 -1.388 -11.245 1.00 87.94 277 SER A O 1
ATOM 2184 N N . GLY A 1 278 ? 17.300 -2.839 -9.549 1.00 89.44 278 GLY A N 1
ATOM 2185 C CA . GLY A 1 278 ? 18.190 -2.013 -8.727 1.00 89.44 278 GLY A CA 1
ATOM 2186 C C . GLY A 1 278 ? 17.499 -0.768 -8.152 1.00 89.44 278 GLY A C 1
ATOM 2187 O O . GLY A 1 278 ? 18.109 0.296 -8.084 1.00 89.44 278 GLY A O 1
ATOM 2188 N N . LEU A 1 279 ? 16.201 -0.859 -7.833 1.00 89.50 279 LEU A N 1
ATOM 2189 C CA . LEU A 1 279 ? 15.427 0.208 -7.167 1.00 89.50 279 LEU A CA 1
ATOM 2190 C C . LEU A 1 279 ? 15.467 0.124 -5.634 1.00 89.50 279 LEU A C 1
ATOM 2192 O O . LEU A 1 279 ? 15.148 1.104 -4.959 1.00 89.50 279 LEU A O 1
ATOM 2196 N N . LEU A 1 280 ? 15.825 -1.046 -5.102 1.00 92.12 280 LEU A N 1
ATOM 2197 C CA . LEU A 1 280 ? 15.880 -1.312 -3.670 1.00 92.12 280 LEU A CA 1
ATOM 2198 C C . LEU A 1 280 ? 17.198 -0.827 -3.076 1.00 92.12 280 LEU A C 1
ATOM 2200 O O . LEU A 1 280 ? 18.272 -1.125 -3.607 1.00 92.12 280 LEU A O 1
ATOM 2204 N N . ASP A 1 281 ? 17.117 -0.155 -1.934 1.00 92.88 281 ASP A N 1
ATOM 2205 C CA . ASP A 1 281 ? 18.292 0.092 -1.111 1.00 92.88 281 ASP A CA 1
ATOM 2206 C C . ASP A 1 281 ? 18.808 -1.205 -0.447 1.00 92.88 281 ASP A C 1
ATOM 2208 O O . ASP A 1 281 ? 18.158 -2.259 -0.430 1.00 92.88 281 ASP A O 1
ATOM 2212 N N . ALA A 1 282 ? 20.031 -1.150 0.086 1.00 90.38 282 ALA A N 1
ATOM 2213 C CA . ALA A 1 282 ? 20.672 -2.324 0.678 1.00 90.38 282 ALA A CA 1
ATOM 2214 C C . ALA A 1 282 ? 19.915 -2.848 1.913 1.00 90.38 282 ALA A C 1
ATOM 2216 O O . ALA A 1 282 ? 19.845 -4.061 2.119 1.00 90.38 282 ALA A O 1
ATOM 2217 N N . ALA A 1 283 ? 19.340 -1.945 2.714 1.00 90.81 283 ALA A N 1
ATOM 2218 C CA . ALA A 1 283 ? 18.639 -2.285 3.948 1.00 90.81 283 ALA A CA 1
ATOM 2219 C C . ALA A 1 283 ? 17.311 -3.004 3.668 1.00 90.81 283 ALA A C 1
ATOM 2221 O O . ALA A 1 283 ? 17.067 -4.078 4.218 1.00 90.81 283 ALA A O 1
ATOM 2222 N N . THR A 1 284 ? 16.495 -2.462 2.766 1.00 90.19 284 THR A N 1
ATOM 2223 C CA . THR A 1 284 ? 15.194 -3.008 2.360 1.00 90.19 284 THR A CA 1
ATOM 2224 C C . THR A 1 284 ? 15.371 -4.310 1.604 1.00 90.19 284 THR A C 1
ATOM 2226 O O . THR A 1 284 ? 14.646 -5.268 1.862 1.00 90.19 284 THR A O 1
ATOM 2229 N N . ASN A 1 285 ? 16.373 -4.414 0.725 1.00 92.38 285 ASN A N 1
ATOM 2230 C CA . ASN A 1 285 ? 16.684 -5.674 0.048 1.00 92.38 285 ASN A CA 1
ATOM 2231 C C . ASN A 1 285 ? 17.053 -6.776 1.058 1.00 92.38 285 ASN A C 1
ATOM 2233 O O . ASN A 1 285 ? 16.487 -7.869 1.015 1.00 92.38 285 ASN A O 1
ATOM 2237 N N . ALA A 1 286 ? 17.953 -6.483 2.004 1.00 89.44 286 ALA A N 1
ATOM 2238 C CA . ALA A 1 286 ? 18.366 -7.447 3.020 1.00 89.44 286 ALA A CA 1
ATOM 2239 C C . ALA A 1 286 ? 17.211 -7.849 3.953 1.00 89.44 286 ALA A C 1
ATOM 2241 O O . ALA A 1 286 ? 17.016 -9.043 4.194 1.00 89.44 286 ALA A O 1
ATOM 2242 N N . SER A 1 287 ? 16.424 -6.883 4.444 1.00 89.69 287 SER A N 1
ATOM 2243 C CA . SER A 1 287 ? 15.305 -7.157 5.352 1.00 89.69 287 SER A CA 1
ATOM 2244 C C . SER A 1 287 ? 14.205 -7.959 4.657 1.00 89.69 287 SER A C 1
ATOM 2246 O O . SER A 1 287 ? 13.767 -8.976 5.191 1.00 89.69 287 SER A O 1
ATOM 2248 N N . THR A 1 288 ? 13.832 -7.575 3.433 1.00 89.12 288 THR A N 1
ATOM 2249 C CA . THR A 1 288 ? 12.788 -8.248 2.650 1.00 89.12 288 THR A CA 1
ATOM 2250 C C . THR A 1 288 ? 13.212 -9.665 2.313 1.00 89.12 288 THR A C 1
ATOM 2252 O O . THR A 1 288 ? 12.447 -10.595 2.539 1.00 89.12 288 THR A O 1
ATOM 2255 N N . ARG A 1 289 ? 14.460 -9.870 1.873 1.00 89.31 289 ARG A N 1
ATOM 2256 C CA . ARG A 1 289 ? 14.991 -11.211 1.599 1.00 89.31 289 ARG A CA 1
ATOM 2257 C C . ARG A 1 289 ? 14.979 -12.098 2.843 1.00 89.31 289 ARG A C 1
ATOM 2259 O O . ARG A 1 289 ? 14.607 -13.262 2.744 1.00 89.31 289 ARG A O 1
ATOM 2266 N N . ALA A 1 290 ? 15.359 -11.554 3.999 1.00 85.44 290 ALA A N 1
ATOM 2267 C CA . ALA A 1 290 ? 15.321 -12.280 5.265 1.00 85.44 290 ALA A CA 1
ATOM 2268 C C . ALA A 1 290 ? 13.889 -12.576 5.735 1.00 85.44 290 ALA A C 1
ATOM 2270 O O . ALA A 1 290 ? 13.663 -13.566 6.422 1.00 85.44 290 ALA A O 1
ATOM 2271 N N . SER A 1 291 ? 12.924 -11.705 5.442 1.00 84.75 291 SER A N 1
ATOM 2272 C CA . SER A 1 291 ? 11.514 -11.926 5.778 1.00 84.75 291 SER A CA 1
ATOM 2273 C C . SER A 1 291 ? 10.853 -12.930 4.832 1.00 84.75 291 SER A C 1
ATOM 2275 O O . SER A 1 291 ? 10.140 -13.807 5.301 1.00 84.75 291 SER A O 1
ATOM 2277 N N . LEU A 1 292 ? 11.158 -12.882 3.532 1.00 82.25 292 LEU A N 1
ATOM 2278 C CA . LEU A 1 292 ? 10.688 -13.865 2.551 1.00 82.25 292 LEU A CA 1
ATOM 2279 C C . LEU A 1 292 ? 11.228 -15.263 2.845 1.00 82.25 292 LEU A C 1
ATOM 2281 O O . LEU A 1 292 ? 10.465 -16.219 2.850 1.00 82.25 292 LEU A O 1
ATOM 2285 N N . SER A 1 293 ? 12.513 -15.388 3.194 1.00 76.62 293 SER A N 1
ATOM 2286 C CA . SER A 1 293 ? 13.080 -16.688 3.573 1.00 76.62 293 SER A CA 1
ATOM 2287 C C . SER A 1 293 ? 12.501 -17.248 4.875 1.00 76.62 293 SER A C 1
ATOM 2289 O O . SER A 1 293 ? 12.439 -18.465 5.036 1.00 76.62 293 SER A O 1
ATOM 2291 N N . ARG A 1 294 ? 12.065 -16.379 5.799 1.00 70.88 294 ARG A N 1
ATOM 2292 C CA . ARG A 1 294 ? 11.359 -16.768 7.032 1.00 70.88 294 ARG A CA 1
ATOM 2293 C C . ARG A 1 294 ? 9.900 -17.154 6.787 1.00 70.88 294 ARG A C 1
ATOM 2295 O O . ARG A 1 294 ? 9.374 -17.961 7.543 1.00 70.88 294 ARG A O 1
ATOM 2302 N N . ASN A 1 295 ? 9.282 -16.609 5.742 1.00 63.44 295 ASN A N 1
ATOM 2303 C CA . ASN A 1 295 ? 7.879 -16.823 5.395 1.00 63.44 295 ASN A CA 1
ATOM 2304 C C . ASN A 1 295 ? 7.672 -17.916 4.335 1.00 63.44 295 ASN A C 1
ATOM 2306 O O . ASN A 1 295 ? 6.607 -17.962 3.726 1.00 63.44 295 ASN A O 1
ATOM 2310 N N . ASN A 1 296 ? 8.643 -18.816 4.143 1.00 65.94 296 ASN A N 1
ATOM 2311 C CA . ASN A 1 296 ? 8.459 -20.055 3.381 1.00 65.94 296 ASN A CA 1
ATOM 2312 C C . ASN A 1 296 ? 7.596 -21.036 4.177 1.00 65.94 296 ASN A C 1
ATOM 2314 O O . ASN A 1 296 ? 8.060 -22.081 4.631 1.00 65.94 296 ASN A O 1
ATOM 2318 N N . LEU A 1 297 ? 6.344 -20.654 4.380 1.00 68.94 297 LEU A N 1
ATOM 2319 C CA . LEU A 1 297 ? 5.347 -21.537 4.926 1.00 68.94 297 LEU A CA 1
ATOM 2320 C C . LEU A 1 297 ? 5.021 -22.589 3.868 1.00 68.94 297 LEU A C 1
ATOM 2322 O O . LEU A 1 297 ? 4.755 -22.261 2.712 1.00 68.94 297 LEU A O 1
ATOM 2326 N N . VAL A 1 298 ? 5.080 -23.853 4.257 1.00 76.12 298 VAL A N 1
ATOM 2327 C CA . VAL A 1 298 ? 4.823 -24.992 3.378 1.00 76.12 298 VAL A CA 1
ATOM 2328 C C . VAL A 1 298 ? 3.449 -25.568 3.704 1.00 76.12 298 VAL A C 1
ATOM 2330 O O . VAL A 1 298 ? 2.963 -25.473 4.832 1.00 76.12 298 VAL A O 1
ATOM 2333 N N . VAL A 1 299 ? 2.803 -26.184 2.712 1.00 78.06 299 VAL A N 1
ATOM 2334 C CA . VAL A 1 299 ? 1.593 -26.983 2.940 1.00 78.06 299 VAL A CA 1
ATOM 2335 C C . VAL A 1 299 ? 1.852 -27.979 4.078 1.00 78.06 299 VAL A C 1
ATOM 2337 O O . VAL A 1 299 ? 2.812 -28.747 4.044 1.00 78.06 299 VAL A O 1
ATOM 2340 N N . GLY A 1 300 ? 0.994 -27.946 5.098 1.00 76.81 300 GLY A N 1
ATOM 2341 C CA . GLY A 1 300 ? 1.124 -28.711 6.339 1.00 76.81 300 GLY A CA 1
ATOM 2342 C C . GLY A 1 300 ? 1.602 -27.903 7.550 1.00 76.81 300 GLY A C 1
ATOM 2343 O O . GLY A 1 300 ? 1.354 -28.328 8.684 1.00 76.81 300 GLY A O 1
ATOM 2344 N N . ASP A 1 301 ? 2.205 -26.726 7.356 1.00 80.31 301 ASP A N 1
ATOM 2345 C CA . ASP A 1 301 ? 2.679 -25.893 8.463 1.00 80.31 301 ASP A CA 1
ATOM 2346 C C . ASP A 1 301 ? 1.524 -25.403 9.334 1.00 80.31 301 ASP A C 1
ATOM 2348 O O . ASP A 1 301 ? 0.462 -25.006 8.846 1.00 80.31 301 ASP A O 1
ATOM 2352 N N . ARG A 1 302 ? 1.743 -25.426 10.653 1.00 81.12 302 ARG A N 1
ATOM 2353 C CA . ARG A 1 302 ? 0.776 -24.937 11.636 1.00 81.12 302 ARG A CA 1
ATOM 2354 C C . ARG A 1 302 ? 0.933 -23.431 11.799 1.00 81.12 302 ARG A C 1
ATOM 2356 O O . ARG A 1 302 ? 1.979 -22.959 12.238 1.00 81.12 302 ARG A O 1
ATOM 2363 N N . VAL A 1 303 ? -0.129 -22.690 11.516 1.00 81.19 303 VAL A N 1
ATOM 2364 C CA . VAL A 1 303 ? -0.134 -21.225 11.538 1.00 81.19 303 VAL A CA 1
ATOM 2365 C C . VAL A 1 303 ? -1.223 -20.681 12.457 1.00 81.19 303 VAL A C 1
ATOM 2367 O O . VAL A 1 303 ? -2.208 -21.359 12.764 1.00 81.19 303 VAL A O 1
ATOM 2370 N N . LYS A 1 304 ? -1.009 -19.453 12.936 1.00 83.00 304 LYS A N 1
ATOM 2371 C CA . LYS A 1 304 ? -1.933 -18.705 13.791 1.00 83.00 304 LYS A CA 1
ATOM 2372 C C . LYS A 1 304 ? -2.280 -17.387 13.116 1.00 83.00 304 LYS A C 1
ATOM 2374 O O . LYS A 1 304 ? -1.374 -16.643 12.746 1.00 83.00 304 LYS A O 1
ATOM 2379 N N . ILE A 1 305 ? -3.565 -17.067 13.020 1.00 76.50 305 ILE A N 1
ATOM 2380 C CA . ILE A 1 305 ? -4.008 -15.783 12.475 1.00 76.50 305 ILE A CA 1
ATOM 2381 C C . ILE A 1 305 ? -3.706 -14.676 13.494 1.00 76.50 305 ILE A C 1
ATOM 2383 O O . ILE A 1 305 ? -4.130 -14.733 14.649 1.00 76.50 305 ILE A O 1
ATOM 2387 N N . THR A 1 306 ? -2.948 -13.660 13.084 1.00 67.94 306 THR A N 1
ATOM 2388 C CA . THR A 1 306 ? -2.481 -12.574 13.966 1.00 67.94 306 THR A CA 1
ATOM 2389 C C . THR A 1 306 ? -3.338 -11.307 13.903 1.00 67.94 306 THR A C 1
ATOM 2391 O O . THR A 1 306 ? -3.189 -10.438 14.763 1.00 67.94 306 THR A O 1
ATOM 2394 N N . GLY A 1 307 ? -4.281 -11.207 12.961 1.00 63.22 307 GLY A N 1
ATOM 2395 C CA . GLY A 1 307 ? -5.174 -10.054 12.813 1.00 63.22 307 GLY A CA 1
ATOM 2396 C C . GLY A 1 307 ? -6.468 -10.372 12.057 1.00 63.22 307 GLY A C 1
ATOM 2397 O O . GLY A 1 307 ? -6.604 -11.448 11.486 1.00 63.22 307 GLY A O 1
ATOM 2398 N N . GLY A 1 308 ? -7.409 -9.424 12.061 1.00 68.25 308 GLY A N 1
ATOM 2399 C CA . GLY A 1 308 ? -8.771 -9.618 11.545 1.00 68.25 308 GLY A CA 1
ATOM 2400 C C . GLY A 1 308 ? -9.707 -10.279 12.560 1.00 68.25 308 GLY A C 1
ATOM 2401 O O . GLY A 1 308 ? -9.320 -10.521 13.703 1.00 68.25 308 GLY A O 1
ATOM 2402 N N . ASP A 1 309 ? -10.935 -10.570 12.139 1.00 62.25 309 ASP A N 1
ATOM 2403 C CA . ASP A 1 309 ? -11.980 -11.133 13.013 1.00 62.25 309 ASP A CA 1
ATOM 2404 C C . ASP A 1 309 ? -11.681 -12.581 13.426 1.00 62.25 309 ASP A C 1
ATOM 2406 O O . ASP A 1 309 ? -12.093 -13.046 14.484 1.00 62.25 309 ASP A O 1
ATOM 2410 N N . PHE A 1 310 ? -10.864 -13.267 12.627 1.00 65.31 310 PHE A N 1
ATOM 2411 C CA . PHE A 1 310 ? -10.379 -14.625 12.863 1.00 65.31 310 PHE A CA 1
ATOM 2412 C C . PHE A 1 310 ? -9.065 -14.670 13.657 1.00 65.31 310 PHE A C 1
ATOM 2414 O O . PHE A 1 310 ? -8.363 -15.684 13.643 1.00 65.31 310 PHE A O 1
ATOM 2421 N N . ARG A 1 311 ? -8.693 -13.575 14.337 1.00 65.00 311 ARG A N 1
ATOM 2422 C CA . ARG A 1 311 ? -7.473 -13.524 15.149 1.00 65.00 311 ARG A CA 1
ATOM 2423 C C . ARG A 1 311 ? -7.467 -14.646 16.181 1.00 65.00 311 ARG A C 1
ATOM 2425 O O . ARG A 1 311 ? -8.477 -14.994 16.775 1.00 65.00 311 ARG A O 1
ATOM 2432 N N . ASP A 1 312 ? -6.276 -15.168 16.418 1.00 73.88 312 ASP A N 1
ATOM 2433 C CA . ASP A 1 312 ? -5.978 -16.216 17.378 1.00 73.88 312 ASP A CA 1
ATOM 2434 C C . ASP A 1 312 ? -6.436 -17.631 16.987 1.00 73.88 312 ASP A C 1
ATOM 2436 O O . ASP A 1 312 ? -6.072 -18.582 17.684 1.00 73.88 312 ASP A O 1
ATOM 2440 N N . LEU A 1 313 ? -7.093 -17.804 15.832 1.00 79.88 313 LEU A N 1
ATOM 2441 C CA . LEU A 1 313 ? -7.393 -19.125 15.283 1.00 79.88 313 LEU A CA 1
ATOM 2442 C C . LEU A 1 313 ? -6.139 -19.843 14.779 1.00 79.88 313 LEU A C 1
ATOM 2444 O O . LEU A 1 313 ? -5.228 -19.244 14.198 1.00 79.88 313 LEU A O 1
ATOM 2448 N N . LEU A 1 314 ? -6.121 -21.155 15.019 1.00 82.62 314 LEU A N 1
ATOM 2449 C CA . LEU A 1 314 ? -5.043 -22.072 14.668 1.00 82.62 314 LEU A CA 1
ATOM 2450 C C . LEU A 1 314 ? -5.500 -23.026 13.567 1.00 82.62 314 LEU A C 1
ATOM 2452 O O . LEU A 1 314 ? -6.652 -23.449 13.513 1.00 82.62 314 LEU A O 1
ATOM 2456 N N . GLY A 1 315 ? -4.570 -23.410 12.709 1.00 88.00 315 GLY A N 1
ATOM 2457 C CA . GLY A 1 315 ? -4.859 -24.275 11.575 1.00 88.00 315 GLY A CA 1
ATOM 2458 C C . GLY A 1 315 ? -3.594 -24.659 10.839 1.00 88.00 315 GLY A C 1
ATOM 2459 O O . GLY A 1 315 ? -2.492 -24.283 11.243 1.00 88.00 315 GLY A O 1
ATOM 2460 N N . HIS A 1 316 ? -3.772 -25.418 9.770 1.00 86.81 316 HIS A N 1
ATOM 2461 C CA . HIS A 1 316 ? -2.697 -25.835 8.885 1.00 86.81 316 HIS A CA 1
ATOM 2462 C C . HIS A 1 316 ? -2.879 -25.215 7.510 1.00 86.81 316 HIS A C 1
ATOM 2464 O O . HIS A 1 316 ? -4.009 -25.035 7.053 1.00 86.81 316 HIS A O 1
ATOM 2470 N N . ILE A 1 317 ? -1.776 -24.927 6.830 1.00 81.88 317 ILE A N 1
ATOM 2471 C CA . ILE A 1 317 ? -1.828 -24.533 5.422 1.00 81.88 317 ILE A CA 1
ATOM 2472 C C . ILE A 1 317 ? -2.220 -25.761 4.610 1.00 81.88 317 ILE A C 1
ATOM 2474 O O . ILE A 1 317 ? -1.513 -26.767 4.614 1.00 81.88 317 ILE A O 1
ATOM 2478 N N . ALA A 1 318 ? -3.380 -25.691 3.972 1.00 78.81 318 ALA A N 1
ATOM 2479 C CA . ALA A 1 318 ? -3.926 -26.745 3.134 1.00 78.81 318 ALA A CA 1
ATOM 2480 C C . ALA A 1 318 ? -3.457 -26.609 1.686 1.00 78.81 318 ALA A C 1
ATOM 2482 O O . ALA A 1 318 ? -3.208 -27.624 1.043 1.00 78.81 318 ALA A O 1
ATOM 2483 N N . ASP A 1 319 ? -3.325 -25.375 1.202 1.00 71.88 319 ASP A N 1
ATOM 2484 C CA . ASP A 1 319 ? -2.869 -25.087 -0.153 1.00 71.88 319 ASP A CA 1
ATOM 2485 C C . ASP A 1 319 ? -2.194 -23.710 -0.231 1.00 71.88 319 ASP A C 1
ATOM 2487 O O . ASP A 1 319 ? -2.415 -22.852 0.633 1.00 71.88 319 ASP A O 1
ATOM 2491 N N . ILE A 1 320 ? -1.365 -23.512 -1.255 1.00 73.75 320 ILE A N 1
ATOM 2492 C CA . ILE A 1 320 ? -0.671 -22.254 -1.547 1.00 73.75 320 ILE A CA 1
ATOM 2493 C C . ILE A 1 320 ? -0.923 -21.923 -3.020 1.00 73.75 320 ILE A C 1
ATOM 2495 O O . ILE A 1 320 ? -0.354 -22.554 -3.909 1.00 73.75 320 ILE A O 1
ATOM 2499 N N . LEU A 1 321 ? -1.774 -20.930 -3.274 1.00 64.94 321 LEU A N 1
ATOM 2500 C CA . LEU A 1 321 ? -2.184 -20.505 -4.614 1.00 64.94 321 LEU A CA 1
ATOM 2501 C C . LEU A 1 321 ? -1.759 -19.056 -4.832 1.00 64.94 321 LEU A C 1
ATOM 2503 O O . LEU A 1 321 ? -2.272 -18.183 -4.147 1.00 64.94 321 LEU A O 1
ATOM 2507 N N . ASP A 1 322 ? -0.846 -18.799 -5.775 1.00 50.56 322 ASP A N 1
ATOM 2508 C CA . ASP A 1 322 ? -0.450 -17.444 -6.205 1.00 50.56 322 ASP A CA 1
ATOM 2509 C C . ASP A 1 322 ? -0.262 -16.438 -5.041 1.00 50.56 322 ASP A C 1
ATOM 2511 O O . ASP A 1 322 ? -0.776 -15.320 -5.073 1.00 50.56 322 ASP A O 1
ATOM 2515 N N . ASP A 1 323 ? 0.469 -16.861 -3.999 1.00 54.06 323 ASP A N 1
ATOM 2516 C CA . ASP A 1 323 ? 0.766 -16.106 -2.766 1.00 54.06 323 ASP A CA 1
ATOM 2517 C C . ASP A 1 323 ? -0.399 -15.926 -1.765 1.00 54.06 323 ASP A C 1
ATOM 2519 O O . ASP A 1 323 ? -0.271 -15.203 -0.769 1.00 54.06 323 ASP A O 1
ATOM 2523 N N . GLU A 1 324 ? -1.516 -16.623 -1.970 1.00 55.81 324 GLU A N 1
ATOM 2524 C CA . GLU A 1 324 ? -2.594 -16.802 -0.998 1.00 55.81 324 GLU A CA 1
ATOM 2525 C C . GLU A 1 324 ? -2.476 -18.171 -0.309 1.00 55.81 324 GLU A C 1
ATOM 2527 O O . GLU A 1 324 ? -2.360 -19.222 -0.943 1.00 55.81 324 GLU A O 1
ATOM 2532 N N . TYR A 1 325 ? -2.504 -18.156 1.025 1.00 73.00 325 TYR A N 1
ATOM 2533 C CA . TYR A 1 325 ? -2.473 -19.366 1.842 1.00 73.00 325 TYR A CA 1
ATOM 2534 C C . TYR A 1 325 ? -3.900 -19.791 2.166 1.00 73.00 325 TYR A C 1
ATOM 2536 O O . TYR A 1 325 ? -4.604 -19.112 2.918 1.00 73.00 325 TYR A O 1
ATOM 2544 N N . VAL A 1 326 ? -4.316 -20.941 1.646 1.00 75.50 326 VAL A N 1
ATOM 2545 C CA . VAL A 1 326 ? -5.583 -21.557 2.033 1.00 75.50 326 VAL A CA 1
ATOM 2546 C C . VAL A 1 326 ? -5.351 -22.309 3.334 1.00 75.50 326 VAL A C 1
ATOM 2548 O O . VAL A 1 326 ? -4.566 -23.255 3.396 1.00 75.50 326 VAL A O 1
ATOM 2551 N N . MET A 1 327 ? -6.025 -21.883 4.397 1.00 78.31 327 MET A N 1
ATOM 2552 C CA . MET A 1 327 ? -5.882 -22.462 5.730 1.00 78.31 327 MET A CA 1
ATOM 2553 C C . MET A 1 327 ? -7.043 -23.411 6.027 1.00 78.31 327 MET A C 1
ATOM 2555 O O . MET A 1 327 ? -8.208 -23.037 5.917 1.00 78.31 327 MET A O 1
ATOM 2559 N N . ARG A 1 328 ? -6.734 -24.635 6.460 1.00 82.88 328 ARG A N 1
ATOM 2560 C CA . ARG A 1 328 ? -7.707 -25.540 7.078 1.00 82.88 328 ARG A CA 1
ATOM 2561 C C . ARG A 1 328 ? -7.620 -25.376 8.592 1.00 82.88 328 ARG A C 1
ATOM 2563 O O . ARG A 1 328 ? -6.589 -25.679 9.197 1.00 82.88 328 ARG A O 1
ATOM 2570 N N . PHE A 1 329 ? -8.696 -24.881 9.193 1.00 83.38 329 PHE A N 1
ATOM 2571 C CA . PHE A 1 329 ? -8.780 -24.687 10.638 1.00 83.38 329 PHE A CA 1
ATOM 2572 C C . PHE A 1 329 ? -8.718 -26.019 11.384 1.00 83.38 329 PHE A C 1
ATOM 2574 O O . PHE A 1 329 ? -9.225 -27.039 10.909 1.00 83.38 329 PHE A O 1
ATOM 2581 N N . LEU A 1 330 ? -8.058 -26.005 12.542 1.00 72.31 330 LEU A N 1
ATOM 2582 C CA . LEU A 1 330 ? -8.132 -27.123 13.475 1.00 72.31 330 LEU A CA 1
ATOM 2583 C C . LEU A 1 330 ? -9.508 -27.092 14.166 1.00 72.31 330 LEU A C 1
ATOM 2585 O O . LEU A 1 330 ? -9.939 -25.999 14.539 1.00 72.31 330 LEU A O 1
ATOM 2589 N N . PRO A 1 331 ? -10.188 -28.247 14.293 1.00 59.00 331 PRO A N 1
ATOM 2590 C CA . PRO A 1 331 ? -11.469 -28.344 14.988 1.00 59.00 331 PRO A CA 1
ATOM 2591 C C . PRO A 1 331 ? -11.367 -28.022 16.481 1.00 59.00 331 PRO A C 1
ATOM 2593 O O . PRO A 1 331 ? -10.262 -28.184 17.060 1.00 59.00 331 PRO A O 1
#

Secondary structure (DSSP, 8-state):
-----------------------TTSGGGGGGG-S-------------HHHHHHHHHHHHHHT---------S-EEEEEEE-TT-HHHHHHHHHH-TT----EE--TTSTTEEEEEESSHHHHHHHHHT-TTEEEEEEEEPPHHHHHHHHT-PPPP--TTEEEEE---STT-GGGTT-EEEEEEETTEEEEEEPPBPPPP--TT--PPPPB-PPPHHHHHHS-SS---EE-TTS-EEETTEEE-TTSPEEE---TTTEEESTT----HHHHHHHHHHT-S-HHHHHHHHHHHHHT---TT-EEE--SSTTTT-EEEEEEEETTEEEEEE--

pLDDT: mean 71.57, std 18.01, range [29.61, 94.81]